Protein 1XZO (pdb70)

B-factor: mean 32.76, std 14.21, range [3.89, 101.22]

Radius of gyration: 22.46 Å; Cα contacts (8 Å, |Δi|>4): 645; chains: 2; bounding box: 65×45×33 Å

Solvent-accessible surface area: 17451 Å² total; per-residue (Å²): 176,211,42,107,126,49,56,62,57,102,14,34,36,3,16,2,29,9,4,87,41,140,72,8,17,33,105,63,2,152,38,20,1,2,0,1,1,14,6,23,22,64,30,175,72,100,69,17,44,12,2,44,39,1,8,71,0,7,137,88,0,93,92,87,139,24,108,6,66,0,0,0,1,0,10,12,2,133,64,0,104,41,125,54,0,98,131,22,4,83,117,36,129,27,37,82,128,20,0,16,0,0,1,16,15,18,34,69,20,0,48,65,11,0,107,77,0,5,118,14,139,21,127,84,17,150,49,83,23,87,47,123,159,100,22,10,1,20,0,0,2,25,126,9,79,0,20,32,72,14,44,0,18,114,138,10,50,48,126,57,0,16,35,2,0,91,11,10,28,91,181,129,149,153,146,75,130,52,63,66,45,79,1,22,32,3,16,5,29,8,3,99,41,140,57,5,17,30,97,66,2,132,23,58,7,1,0,0,0,22,8,27,7,95,43,141,144,116,70,49,43,10,2,42,38,0,10,64,0,14,156,86,1,162,92,96,135,26,98,4,57,0,0,0,0,0,8,5,0,149,48,0,99,33,127,61,0,82,120,20,4,83,106,41,127,30,38,78,133,40,0,17,0,0,0,12,12,17,34,70,21,0,36,81,12,0,99,108,0,2,138,14,134,16,112,72,15,145,102,138,76,104,113,141,134,32,23,0,18,2,0,0,15,88,4,100,0,32,49,71,14,60,0,45,109,139,10,52,51,122,67,0,14,61,19,0,106,26,12,64,86,158,178

Organism: Bacillus subtilis (strain 168) (NCBI:txid224308)

Foldseek 3Di:
DAFDQFPFAFQDWDWWAFLVRHTDIPVNLALAKEKEWEAAQQAPDAGFCLVVLVQVLQVVCVVVVAGYAYEYEYLAQVPDDSPSNVVSCVVDPHDCPRYTYTHHDDNVVVQVSCCRRPVDGGHDDPSHPRDDDFIWMWIAANHRTTTDIFTSRPDTPSVVVSVVSVNSSPPD/DVDADFPFFFQDWDWWAFLVGDTDIPVNLQLAKEKEWEAAQDDDDDGFCLVVLVQVLQVVCVVVPFGYAYEYEYLAQVPCHSPSVVVSPVPGPHDCPRYTYTHHDDNVVVQVSCCRRVVDHGHDCVCCDDDPWIWMWMAASNNTTTDIATSRPPTVSVVVSVVSVVSSVPD

Sequence (343 aa):
QQIKDPLNYEVEPFTFQNQDGKNVSLESLKGEVWLADFIFTNCETICPPMTAHMTDLQKKLKAENIDVRIISFSVDPENDKPKQLKKFAANYPLSFDNWDFLTGYSQSEIEEFALKSFKAIVKKPEGEDQVIHQSSFYLVGPDGKVLKDYNGVENTPYDDIISDVKSASTLKQQIKDPLNYEVEPFTFQNQDGKNVSLESLKGEVWLADFIFTNCETICPPMTAHMTDLQKKLKAENIDVRIISFSVDPENDKPKQLKKFAANYPLSFDNWDFLTGYSQSEIEEFALKSFKAIVKKPEGDQVIHQSSFYLVGPDGKVLKDYNGVENTPYDDIISDVKSASTLK

Nearest PDB structures (foldseek):
  1xzo-assembly1_A  TM=1.006E+00  e=6.087E-38  Bacillus subtilis
  1xzo-assembly2_B  TM=9.749E-01  e=8.922E-35  Bacillus subtilis
  4hde-assembly1_A  TM=9.359E-01  e=1.428E-22  Bacillus anthracis
  1on4-assembly1_A  TM=7.465E-01  e=8.080E-26  Bacillus subtilis
  4txo-assembly1_D  TM=8.106E-01  e=3.102E-12  Bradyrhizobium diazoefficiens USDA 110

Secondary structure (DSSP, 8-state):
----S---EEPPP-EEE-TTS-EEETGGGTT--EEEEEE-S--SS---SHHHHHHHHHHHHHHTT---EEEEEES-TTT--HHHHHHHHTTS---GGGEEEEB-S-HHHHHHHHHHHH-------SS--S--S--EEEEE-TTSEEEEEEESSSS--HHHHHHHHHHHT---/--S-----EEPPP-EEE-TTS-EEETGGGTTS-EEEEEE-S---SS---THHHHHHHHHHHHHTT---EEEEEES-TTT--HHHHHHHHTTS---GGGEEEEB-S-HHHHHHHHHHHH------TT---SS---EEEEE-TTSEEEEEEESSSS--HHHHHHHHHHHTT--

Structure (m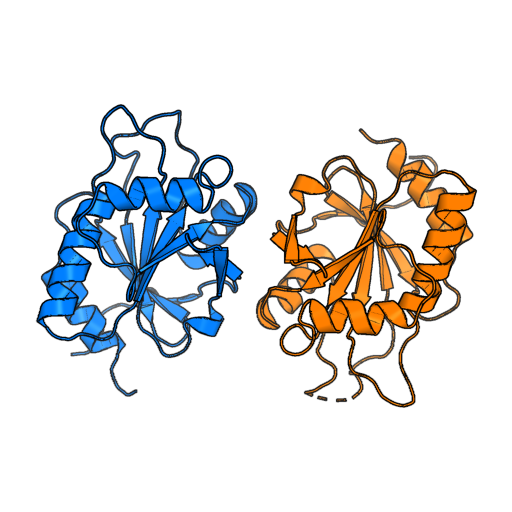mCIF, N/CA/C/O backbone):
data_1XZO
#
_entry.id   1XZO
#
_cell.length_a   68.033
_cell.length_b   68.033
_cell.length_c   191.733
_cell.angle_alpha   90.00
_cell.angle_beta   90.00
_cell.angle_gamma   120.00
#
_symmetry.space_group_name_H-M   'P 32 2 1'
#
loop_
_entity.id
_entity.type
_entity.pdbx_description
1 polymer 'Hypothetical protein ypmQ'
2 non-polymer 'CADMIUM ION'
3 non-polymer 'CALCIUM ION'
4 water water
#
loop_
_atom_site.group_PDB
_atom_site.id
_atom_site.type_symbol
_atom_site.label_atom_id
_atom_site.label_alt_id
_atom_site.label_comp_id
_atom_site.label_asym_id
_atom_site.label_entity_id
_atom_site.label_seq_id
_atom_site.pdbx_PDB_ins_code
_atom_site.Cartn_x
_atom_site.Cartn_y
_atom_site.Cartn_z
_atom_site.occupancy
_atom_site.B_iso_or_equiv
_atom_site.auth_seq_id
_atom_site.auth_comp_id
_atom_site.auth_asym_id
_atom_site.auth_atom_id
_atom_site.pdbx_PDB_model_num
ATOM 1 N N . GLN A 1 3 ? -11.095 8.053 6.046 1.00 57.42 3 GLN A N 1
ATOM 2 C CA . GLN A 1 3 ? -11.006 9.428 5.470 1.00 57.29 3 GLN A CA 1
ATOM 3 C C . GLN A 1 3 ? -9.569 9.776 5.114 1.00 56.94 3 GLN A C 1
ATOM 4 O O . GLN A 1 3 ? -8.697 9.862 6.003 1.00 56.47 3 GLN A O 1
ATOM 10 N N . GLN A 1 4 ? -9.331 9.974 3.813 1.00 56.05 4 GLN A N 1
ATOM 11 C CA . GLN A 1 4 ? -7.999 10.308 3.301 1.00 55.42 4 GLN A CA 1
ATOM 12 C C . GLN A 1 4 ? -7.892 11.818 3.085 1.00 54.52 4 GLN A C 1
ATOM 13 O O . GLN A 1 4 ? -8.818 12.473 2.586 1.00 54.31 4 GLN A O 1
ATOM 18 N N . ILE A 1 5 ? -6.758 12.390 3.473 1.00 53.47 5 ILE A N 1
ATOM 19 C CA . ILE A 1 5 ? -6.623 13.826 3.354 1.00 51.64 5 ILE A CA 1
ATOM 20 C C . ILE A 1 5 ? -6.432 14.245 1.858 1.00 51.38 5 ILE A C 1
ATOM 21 O O . ILE A 1 5 ? -5.597 13.689 1.156 1.00 50.62 5 ILE A O 1
ATOM 26 N N . LYS A 1 6 ? -7.235 15.241 1.437 1.00 50.65 6 LYS A N 1
ATOM 27 C CA . LYS A 1 6 ? -7.442 15.709 0.048 1.00 50.00 6 LYS A CA 1
ATOM 28 C C . LYS A 1 6 ? -6.216 15.944 -0.844 1.00 49.19 6 LYS A C 1
ATOM 29 O O . LYS A 1 6 ? -5.466 15.015 -1.114 1.00 50.91 6 LYS A O 1
ATOM 35 N N . ASP A 1 7 ? -6.029 17.171 -1.348 1.00 46.84 7 ASP A N 1
ATOM 36 C CA . ASP A 1 7 ? -4.905 17.455 -2.229 1.00 44.41 7 ASP A CA 1
ATOM 37 C C . ASP A 1 7 ? -3.851 18.113 -1.314 1.00 40.32 7 ASP A C 1
ATOM 38 O O . ASP A 1 7 ? -3.820 19.342 -1.238 1.00 38.45 7 ASP A O 1
ATOM 43 N N . PRO A 1 8 ? -3.066 17.303 -0.596 1.00 38.53 8 PRO A N 1
ATOM 44 C CA . PRO A 1 8 ? -2.136 17.844 0.406 1.00 35.95 8 PRO A CA 1
ATOM 45 C C . PRO A 1 8 ? -1.038 18.681 -0.210 1.00 35.46 8 PRO A C 1
ATOM 46 O O . PRO A 1 8 ? -0.551 18.401 -1.321 1.00 35.19 8 PRO A O 1
ATOM 50 N N . LEU A 1 9 ? -0.707 19.764 0.488 1.00 31.99 9 LEU A N 1
ATOM 51 C CA . LEU A 1 9 ? 0.160 20.811 0.004 1.00 31.48 9 LEU A CA 1
ATOM 52 C C . LEU A 1 9 ? 1.565 20.271 -0.128 1.00 30.81 9 LEU A C 1
ATOM 53 O O . LEU A 1 9 ? 2.261 20.617 -1.046 1.00 30.66 9 LEU A O 1
ATOM 58 N N . ASN A 1 10 ? 1.874 19.395 0.799 1.00 31.96 10 ASN A N 1
ATOM 59 C CA . ASN A 1 10 ? 3.139 18.697 0.898 1.00 32.19 10 ASN A CA 1
ATOM 60 C C . ASN A 1 10 ? 4.344 19.625 0.996 1.00 30.91 10 ASN A C 1
ATOM 61 O O . ASN A 1 10 ? 5.424 19.216 0.565 1.00 29.82 10 ASN A O 1
ATOM 66 N N . TYR A 1 11 ? 4.242 20.789 1.640 1.00 28.42 11 TYR A N 1
ATOM 67 C CA . TYR A 1 11 ? 5.451 21.608 1.816 1.00 27.55 11 TYR A CA 1
ATOM 68 C C . TYR A 1 11 ? 6.297 21.082 2.929 1.00 27.34 11 TYR A C 1
ATOM 69 O O . TYR A 1 11 ? 5.843 20.409 3.840 1.00 26.95 11 TYR A O 1
ATOM 78 N N . GLU A 1 12 ? 7.593 21.255 2.800 1.00 26.45 12 GLU A N 1
ATOM 79 C CA . GLU A 1 12 ? 8.528 20.682 3.791 1.00 28.00 12 GLU A CA 1
ATOM 80 C C . GLU A 1 12 ? 8.893 21.747 4.794 1.00 23.50 12 GLU A C 1
ATOM 81 O O . GLU A 1 12 ? 9.426 22.771 4.457 1.00 23.12 12 GLU A O 1
ATOM 87 N N . VAL A 1 13 ? 8.552 21.520 6.050 1.00 24.01 13 VAL A N 1
ATOM 88 C CA . VAL A 1 13 ? 8.904 22.486 7.092 1.00 21.42 13 VAL A CA 1
ATOM 89 C C . VAL A 1 13 ? 10.431 22.432 7.315 1.00 20.30 13 VAL A C 1
ATOM 90 O O . VAL A 1 13 ? 10.946 21.367 7.349 1.00 22.61 13 VAL A O 1
ATOM 94 N N . GLU A 1 14 ? 11.031 23.570 7.315 1.00 18.76 14 GLU A N 1
ATOM 95 C CA . GLU A 1 14 ? 12.506 23.610 7.543 1.00 21.08 14 GLU A CA 1
ATOM 96 C C . GLU A 1 14 ? 12.810 23.237 8.986 1.00 20.93 14 GLU A C 1
ATOM 97 O O . GLU A 1 14 ? 12.010 23.480 9.903 1.00 21.09 14 GLU A O 1
ATOM 103 N N . PRO A 1 15 ? 13.995 22.644 9.224 1.00 20.68 15 PRO A N 1
ATOM 104 C CA . PRO A 1 15 ? 14.499 22.457 10.601 1.00 20.43 15 PRO A CA 1
ATOM 105 C C . PRO A 1 15 ? 14.548 23.767 11.339 1.00 18.13 15 PRO A C 1
ATOM 106 O O . PRO A 1 15 ? 14.823 24.876 10.805 1.00 23.00 15 PRO A O 1
ATOM 110 N N . PHE A 1 16 ? 14.148 23.726 12.617 1.00 17.41 16 PHE A N 1
ATOM 111 C CA . PHE A 1 16 ? 14.183 24.862 13.479 1.00 17.36 16 PHE A CA 1
ATOM 112 C C . PHE A 1 16 ? 14.227 24.420 14.926 1.00 15.89 16 PHE A C 1
ATOM 113 O O . PHE A 1 16 ? 13.781 23.293 15.269 1.00 19.52 16 PHE A O 1
ATOM 121 N N . THR A 1 17 ? 14.813 25.306 15.679 1.00 17.77 17 THR A N 1
ATOM 122 C CA . THR A 1 17 ? 14.789 25.310 17.181 1.00 17.71 17 THR A CA 1
ATOM 123 C C . THR A 1 17 ? 14.622 26.683 17.672 1.00 16.92 17 THR A C 1
ATOM 124 O O . THR A 1 17 ? 15.432 27.590 17.475 1.00 18.36 17 THR A O 1
ATOM 128 N N . PHE A 1 18 ? 13.425 26.967 18.256 1.00 16.07 18 PHE A N 1
ATOM 129 C CA . PHE A 1 18 ? 13.049 28.227 18.734 1.00 16.38 18 PHE A CA 1
ATOM 130 C C . PHE A 1 18 ? 12.817 28.026 20.266 1.00 17.12 18 PHE A C 1
ATOM 131 O O . PHE A 1 18 ? 12.861 26.880 20.718 1.00 19.43 18 PHE A O 1
ATOM 139 N N . GLN A 1 19 ? 12.488 29.078 20.966 1.00 18.34 19 GLN A N 1
ATOM 140 C CA . GLN A 1 19 ? 12.180 29.001 22.416 1.00 19.58 19 GLN A CA 1
ATOM 141 C C . GLN A 1 19 ? 10.723 29.331 22.666 1.00 19.71 19 GLN A C 1
ATOM 142 O O . GLN A 1 19 ? 10.204 30.302 22.082 1.00 19.34 19 GLN A O 1
ATOM 148 N N . ASN A 1 20 ? 10.131 28.597 23.603 1.00 19.20 20 ASN A N 1
ATOM 149 C CA . ASN A 1 20 ? 8.697 28.882 23.982 1.00 20.00 20 ASN A CA 1
ATOM 150 C C . ASN A 1 20 ? 8.576 29.937 25.074 1.00 20.70 20 ASN A C 1
ATOM 151 O O . ASN A 1 20 ? 9.515 30.685 25.435 1.00 20.53 20 ASN A O 1
ATOM 156 N N . GLN A 1 21 ? 7.311 30.202 25.502 1.00 20.29 21 GLN A N 1
ATOM 157 C CA . GLN A 1 21 ? 7.061 31.258 26.440 1.00 21.72 21 GLN A CA 1
ATOM 158 C C . GLN A 1 21 ? 7.728 30.981 27.816 1.00 22.33 21 GLN A C 1
ATOM 159 O O . GLN A 1 21 ? 7.792 31.864 28.594 1.00 22.67 21 GLN A O 1
ATOM 165 N N . ASP A 1 22 ? 8.064 29.741 28.084 1.00 23.01 22 ASP A N 1
ATOM 166 C CA . ASP A 1 22 ? 8.808 29.373 29.308 1.00 25.79 22 ASP A CA 1
ATOM 167 C C . ASP A 1 22 ? 10.329 29.298 29.089 1.00 27.53 22 ASP A C 1
ATOM 168 O O . ASP A 1 22 ? 11.057 28.934 30.000 1.00 29.63 22 ASP A O 1
ATOM 173 N N . GLY A 1 23 ? 10.777 29.674 27.912 1.00 27.73 23 GLY A N 1
ATOM 174 C CA . GLY A 1 23 ? 12.198 29.696 27.575 1.00 27.74 23 GLY A CA 1
ATOM 175 C C . GLY A 1 23 ? 12.738 28.348 27.175 1.00 27.71 23 GLY A C 1
ATOM 176 O O . GLY A 1 23 ? 13.970 28.193 27.123 1.00 30.87 23 GLY A O 1
ATOM 177 N N . LYS A 1 24 ? 11.894 27.363 26.999 1.00 26.24 24 LYS A N 1
ATOM 178 C CA . LYS A 1 24 ? 12.250 26.002 26.673 1.00 24.49 24 LYS A CA 1
ATOM 179 C C . LYS A 1 24 ? 12.435 25.828 25.126 1.00 24.95 24 LYS A C 1
ATOM 180 O O . LYS A 1 24 ? 11.667 26.449 24.336 1.00 25.03 24 LYS A O 1
ATOM 185 N N . ASN A 1 25 ? 13.435 25.040 24.715 1.00 23.68 25 ASN A N 1
ATOM 186 C CA . ASN A 1 25 ? 13.576 24.722 23.302 1.00 23.33 25 ASN A CA 1
ATOM 187 C C . ASN A 1 25 ? 12.412 23.862 22.741 1.00 21.28 25 ASN A C 1
ATOM 188 O O . ASN A 1 25 ? 12.056 22.788 23.255 1.00 21.77 25 ASN A O 1
ATOM 193 N N . VAL A 1 26 ? 11.964 24.285 21.546 1.00 22.43 26 VAL A N 1
ATOM 194 C CA . VAL A 1 26 ? 11.022 23.564 20.709 1.00 21.33 26 VAL A CA 1
ATOM 195 C C . VAL A 1 26 ? 11.542 23.490 19.271 1.00 19.73 26 VAL A C 1
ATOM 196 O O . VAL A 1 26 ? 11.894 24.479 18.721 1.00 21.09 26 VAL A O 1
ATOM 200 N N . SER A 1 27 ? 11.632 22.295 18.777 1.00 21.55 27 SER A N 1
ATOM 201 C CA . SER A 1 27 ? 12.224 22.017 17.467 1.00 20.66 27 SER A CA 1
ATOM 202 C C . SER A 1 27 ? 11.244 21.258 16.537 1.00 20.20 27 SER A C 1
ATOM 203 O O . SER A 1 27 ? 10.458 20.407 16.981 1.00 20.82 27 SER A O 1
ATOM 206 N N . LEU A 1 28 ? 11.482 21.355 15.224 1.00 18.52 28 LEU A N 1
ATOM 207 C CA . LEU A 1 28 ? 10.832 20.444 14.310 1.00 19.67 28 LEU A CA 1
ATOM 208 C C . LEU A 1 28 ? 11.014 18.998 14.680 1.00 20.17 28 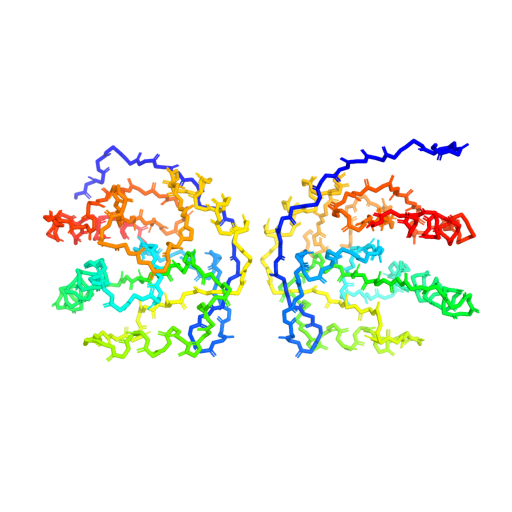LEU A C 1
ATOM 209 O O . LEU A 1 28 ? 10.099 18.205 14.641 1.00 21.24 28 LEU A O 1
ATOM 214 N N . GLU A 1 29 ? 12.235 18.604 15.094 1.00 20.32 29 GLU A N 1
ATOM 215 C CA . GLU A 1 29 ? 12.498 17.264 15.429 1.00 23.48 29 GLU A CA 1
ATOM 216 C C . GLU A 1 29 ? 11.642 16.810 16.613 1.00 23.55 29 GLU A C 1
ATOM 217 O O . GLU A 1 29 ? 11.216 15.688 16.677 1.00 24.43 29 GLU A O 1
ATOM 223 N N . SER A 1 30 ? 11.520 17.672 17.593 1.00 24.30 30 SER A N 1
ATOM 224 C CA . SER A 1 30 ? 10.733 17.391 18.781 1.00 26.16 30 SER A CA 1
ATOM 225 C C . SER A 1 30 ? 9.273 17.124 18.382 1.00 25.04 30 SER A C 1
ATOM 226 O O . SER A 1 30 ? 8.579 16.559 19.161 1.00 26.70 30 SER A O 1
ATOM 229 N N . LEU A 1 31 ? 8.841 17.630 17.243 1.00 25.20 31 LEU A N 1
ATOM 230 C CA . LEU A 1 31 ? 7.425 17.502 16.792 1.00 26.18 31 LEU A CA 1
ATOM 231 C C . LEU A 1 31 ? 7.224 16.277 15.914 1.00 27.81 31 LEU A C 1
ATOM 232 O O . LEU A 1 31 ? 6.128 16.035 15.448 1.00 27.98 31 LEU A O 1
ATOM 237 N N . LYS A 1 32 ? 8.291 15.549 15.606 1.00 29.29 32 LYS A N 1
ATOM 238 C CA . LYS A 1 32 ? 8.231 14.313 14.785 1.00 29.75 32 LYS A CA 1
ATOM 239 C C . LYS A 1 32 ? 7.281 13.282 15.411 1.00 30.60 32 LYS A C 1
ATOM 240 O O . LYS A 1 32 ? 7.304 13.069 16.617 1.00 32.96 32 LYS A O 1
ATOM 246 N N . GLY A 1 33 ? 6.378 12.755 14.601 1.00 30.77 33 GLY A N 1
ATOM 247 C CA . GLY A 1 33 ? 5.366 11.830 15.073 1.00 31.21 33 GLY A CA 1
ATOM 248 C C . GLY A 1 33 ? 4.090 12.498 15.651 1.00 32.11 33 GLY A C 1
ATOM 249 O O . GLY A 1 33 ? 3.142 11.794 16.026 1.00 34.85 33 GLY A O 1
ATOM 250 N N . GLU A 1 34 ? 4.043 13.814 15.678 1.00 31.11 34 GLU A N 1
ATOM 251 C CA . GLU A 1 34 ? 2.884 14.516 16.143 1.00 31.39 34 GLU A CA 1
ATOM 252 C C . GLU A 1 34 ? 2.244 15.311 15.009 1.00 30.16 34 GLU A C 1
ATOM 253 O O . GLU A 1 34 ? 2.940 15.860 14.168 1.00 30.76 34 GLU A O 1
ATOM 257 N N . VAL A 1 35 ? 0.901 15.309 14.960 1.00 28.63 35 VAL A N 1
ATOM 258 C CA . VAL A 1 35 ? 0.212 16.269 14.129 1.00 27.34 35 VAL A CA 1
ATOM 259 C C . VAL A 1 35 ? 0.168 17.612 14.805 1.00 25.55 35 VAL A C 1
ATOM 260 O O . VAL A 1 35 ? -0.118 17.743 15.990 1.00 27.50 35 VAL A O 1
ATOM 264 N N . TRP A 1 36 ? 0.411 18.663 14.083 1.00 24.04 36 TRP A N 1
ATOM 265 C CA . TRP A 1 36 ? 0.173 19.964 14.676 1.00 23.55 36 TRP A CA 1
ATOM 266 C C . TRP A 1 36 ? -0.317 21.040 13.766 1.00 23.10 36 TRP A C 1
ATOM 267 O O . TRP A 1 36 ? -0.284 20.896 12.537 1.00 22.02 36 TRP A O 1
ATOM 278 N N . LEU A 1 37 ? -0.782 22.106 14.423 1.00 22.46 37 LEU A N 1
ATOM 279 C CA . LEU A 1 37 ? -1.380 23.272 13.808 1.00 23.80 37 LEU A CA 1
ATOM 280 C C . LEU A 1 37 ? -0.469 24.452 14.080 1.00 23.08 37 LEU A C 1
ATOM 281 O O . LEU A 1 37 ? 0.080 24.614 15.225 1.00 23.86 37 LEU A O 1
ATOM 286 N N . ALA A 1 38 ? -0.343 25.330 13.087 1.00 20.91 38 ALA A N 1
ATOM 287 C CA . ALA A 1 38 ? 0.563 26.457 13.205 1.00 19.87 38 ALA A CA 1
ATOM 288 C C . ALA A 1 38 ? -0.071 27.729 12.800 1.00 19.21 38 ALA A C 1
ATOM 289 O O . ALA A 1 38 ? -0.804 27.724 11.815 1.00 20.38 38 ALA A O 1
ATOM 291 N N . ASP A 1 39 ? 0.250 28.839 13.451 1.00 17.66 39 ASP A N 1
ATOM 292 C CA . ASP A 1 39 ? -0.074 30.144 13.004 1.00 18.96 39 ASP A CA 1
ATOM 293 C C . ASP A 1 39 ? 1.007 31.135 13.341 1.00 22.07 39 ASP A C 1
ATOM 294 O O . ASP A 1 39 ? 2.022 30.716 13.972 1.00 19.48 39 ASP A O 1
ATOM 299 N N . PHE A 1 40 ? 0.812 32.362 12.903 1.00 23.43 40 PHE A N 1
ATOM 300 C CA . PHE A 1 40 ? 1.737 33.468 12.958 1.00 25.01 40 PHE A CA 1
ATOM 301 C C . PHE A 1 40 ? 1.098 34.678 13.663 1.00 27.64 40 PHE A C 1
ATOM 302 O O . PHE A 1 40 ? 0.086 35.259 13.213 1.00 30.79 40 PHE A O 1
ATOM 310 N N . ILE A 1 41 ? 1.660 35.111 14.769 1.00 25.63 41 ILE A N 1
ATOM 311 C CA . ILE A 1 41 ? 1.055 36.208 15.561 1.00 26.23 41 ILE A CA 1
ATOM 312 C C . ILE A 1 41 ? 2.035 37.256 16.033 1.00 26.49 41 ILE A C 1
ATOM 313 O O . ILE A 1 41 ? 3.255 37.086 15.931 1.00 21.32 41 ILE A O 1
ATOM 317 N N . PHE A 1 42 ? 1.539 38.409 16.511 1.00 25.80 42 PHE A N 1
ATOM 318 C CA . PHE A 1 42 ? 2.441 39.319 17.244 1.00 26.89 42 PHE A CA 1
ATOM 319 C C . PHE A 1 42 ? 1.682 39.758 18.479 1.00 29.50 42 PHE A C 1
ATOM 320 O O . PHE A 1 42 ? 0.436 39.760 18.440 1.00 28.86 42 PHE A O 1
ATOM 328 N N . THR A 1 43 ? 2.394 40.216 19.498 1.00 29.60 43 THR A N 1
ATOM 329 C CA . THR A 1 43 ? 1.759 40.545 20.777 1.00 31.34 43 THR A CA 1
ATOM 330 C C . THR A 1 43 ? 1.373 41.996 20.877 1.00 35.09 43 THR A C 1
ATOM 331 O O . THR A 1 43 ? 0.466 42.288 21.654 1.00 36.02 43 THR A O 1
ATOM 335 N N . ASN A 1 44 ? 2.040 42.920 20.175 1.00 37.78 44 ASN A N 1
ATOM 336 C CA . ASN A 1 44 ? 1.851 44.333 20.446 1.00 42.10 44 ASN A CA 1
ATOM 337 C C . ASN A 1 44 ? 0.791 44.890 19.546 1.00 45.88 44 ASN A C 1
ATOM 338 O O . ASN A 1 44 ? 1.059 45.240 18.407 1.00 47.72 44 ASN A O 1
ATOM 342 N N . CYS A 1 45 ? -0.412 44.963 20.082 1.00 49.99 45 CYS A N 1
ATOM 343 C CA . CYS A 1 45 ? -1.542 45.644 19.453 1.00 53.79 45 CYS A CA 1
ATOM 344 C C . CYS A 1 45 ? -2.416 46.248 20.573 1.00 55.61 45 CYS A C 1
ATOM 345 O O . CYS A 1 45 ? -2.880 45.516 21.448 1.00 56.38 45 CYS A O 1
ATOM 348 N N . GLU A 1 46 ? -2.514 47.586 20.600 1.00 58.20 46 GLU A N 1
ATOM 349 C CA . GLU A 1 46 ? -3.546 48.331 21.356 1.00 59.51 46 GLU A CA 1
ATOM 350 C C . GLU A 1 46 ? -4.776 48.316 20.459 1.00 60.28 46 GLU A C 1
ATOM 351 O O . GLU A 1 46 ? -5.796 47.689 20.783 1.00 60.89 46 GLU A O 1
ATOM 357 N N . THR A 1 47 ? -4.663 48.998 19.318 1.00 60.75 47 THR A N 1
ATOM 358 C CA . THR A 1 47 ? -5.782 49.103 18.384 1.00 61.36 47 THR A CA 1
ATOM 359 C C . THR A 1 47 ? -6.029 47.709 17.797 1.00 60.90 47 THR A C 1
ATOM 360 O O . THR A 1 47 ? -5.079 46.927 17.597 1.00 61.38 47 THR A O 1
ATOM 364 N N . ILE A 1 48 ? -7.313 47.411 17.580 1.00 59.87 48 ILE A N 1
ATOM 365 C CA . ILE A 1 48 ? -7.799 46.091 17.136 1.00 58.31 48 ILE A CA 1
ATOM 366 C C . ILE A 1 48 ? -6.724 45.020 16.910 1.00 56.75 48 ILE A C 1
ATOM 367 O O . ILE A 1 48 ? -5.897 45.093 15.968 1.00 56.29 48 ILE A O 1
ATOM 371 N N . CYS A 1 49 ? -6.777 44.025 17.783 1.00 54.22 49 CYS A N 1
ATOM 372 C CA . CYS A 1 49 ? -5.941 42.859 17.673 1.00 53.01 49 CYS A CA 1
ATOM 373 C C . CYS A 1 49 ? -6.558 41.810 16.709 1.00 49.37 49 CYS A C 1
ATOM 374 O O . CYS A 1 49 ? -7.773 41.582 16.693 1.00 48.87 49 CYS A O 1
ATOM 377 N N . PRO A 1 50 ? -5.749 41.211 15.851 1.00 44.48 50 PRO A N 1
ATOM 378 C CA . PRO A 1 50 ? -6.290 40.162 14.981 1.00 41.60 50 PRO A CA 1
ATOM 379 C C . PRO A 1 50 ? -6.956 39.059 15.760 1.00 38.19 50 PRO A C 1
ATOM 380 O O . PRO A 1 50 ? -6.586 38.772 16.900 1.00 39.00 50 PRO A O 1
ATOM 384 N N . PRO A 1 51 ? -7.948 38.443 15.133 1.00 33.94 51 PRO A N 1
ATOM 385 C CA . PRO A 1 51 ? -8.675 37.305 15.686 1.00 31.11 51 PRO A CA 1
ATOM 386 C C . PRO A 1 51 ? -7.973 35.960 15.719 1.00 27.65 51 PRO A C 1
ATOM 387 O O . PRO A 1 51 ? -8.619 35.002 16.184 1.00 23.20 51 PRO A O 1
ATOM 391 N N . MET A 1 52 ? -6.761 35.778 15.169 1.00 22.94 52 MET A N 1
ATOM 392 C CA . MET A 1 52 ? -6.276 34.412 15.032 1.00 22.85 52 MET A CA 1
ATOM 393 C C . MET A 1 52 ? -6.178 33.617 16.345 1.00 17.89 52 MET A C 1
ATOM 394 O O . MET A 1 52 ? -6.507 32.426 16.356 1.00 20.14 52 MET A O 1
ATOM 399 N N . THR A 1 53 ? -5.739 34.244 17.396 1.00 19.98 53 THR A N 1
ATOM 400 C CA . THR A 1 53 ? -5.491 33.528 18.632 1.00 20.80 53 THR A CA 1
ATOM 401 C C . THR A 1 53 ? -6.802 33.144 19.309 1.00 20.65 53 THR A C 1
ATOM 402 O O . THR A 1 53 ? -6.922 32.063 19.818 1.00 20.84 53 THR A O 1
ATOM 406 N N . ALA A 1 54 ? -7.766 34.031 19.170 1.00 22.73 54 ALA A N 1
ATOM 407 C CA . ALA A 1 54 ? -9.163 33.695 19.577 1.00 22.43 54 ALA A CA 1
ATOM 408 C C . ALA A 1 54 ? -9.751 32.478 18.893 1.00 21.58 54 ALA A C 1
ATOM 409 O O . ALA A 1 54 ? -10.260 31.576 19.558 1.00 19.46 54 ALA A O 1
ATOM 411 N N . HIS A 1 55 ? -9.653 32.395 17.550 1.00 20.51 55 HIS A N 1
ATOM 412 C CA . HIS A 1 55 ? -10.048 31.222 16.798 1.00 18.86 55 HIS A CA 1
ATOM 413 C C . HIS A 1 55 ? -9.347 29.890 17.167 1.00 21.28 55 HIS A C 1
ATOM 414 O O . HIS A 1 55 ? -9.765 28.785 17.171 1.00 21.21 55 HIS A O 1
ATOM 421 N N . MET A 1 56 ? -7.960 30.158 17.410 1.00 19.13 56 MET A N 1
ATOM 422 C CA . MET A 1 56 ? -7.153 29.014 17.735 1.00 18.05 56 MET A CA 1
ATOM 423 C C . MET A 1 56 ? -7.522 28.542 19.104 1.00 17.66 56 MET A C 1
ATOM 424 O O . MET A 1 56 ? -7.461 27.380 19.340 1.00 19.94 56 MET A O 1
ATOM 429 N N . THR A 1 57 ? -7.934 29.457 19.954 1.00 20.54 57 THR A N 1
ATOM 430 C CA . THR A 1 57 ? -8.347 29.113 21.332 1.00 23.85 57 THR A CA 1
ATOM 431 C C . THR A 1 57 ? -9.630 28.214 21.281 1.00 23.46 57 THR A C 1
ATOM 432 O O . THR A 1 57 ? -9.717 27.165 21.925 1.00 22.26 57 THR A O 1
ATOM 436 N N . ASP A 1 58 ? -10.542 28.597 20.378 1.00 24.47 58 ASP A N 1
ATOM 437 C CA . ASP A 1 58 ? -11.810 27.884 20.295 1.00 25.85 58 ASP A CA 1
ATOM 438 C C . ASP A 1 58 ? -11.439 26.546 19.585 1.00 24.16 58 ASP A C 1
ATOM 439 O O . ASP A 1 58 ? -11.827 25.483 19.992 1.00 24.59 58 ASP A O 1
ATOM 444 N N . LEU A 1 59 ? -10.488 26.507 18.643 1.00 25.08 59 LEU A N 1
ATOM 445 C CA . LEU A 1 59 ? -10.048 25.233 18.079 1.00 23.57 59 LEU A CA 1
ATOM 446 C C . LEU A 1 59 ? -9.443 24.236 19.084 1.00 24.70 59 LEU A C 1
ATOM 447 O O . LEU A 1 59 ? -9.725 23.023 19.048 1.00 23.70 59 LEU A O 1
ATOM 452 N N . GLN A 1 60 ? -8.597 24.774 19.929 1.00 25.56 60 GLN A N 1
ATOM 453 C CA . GLN A 1 60 ? -7.938 24.055 20.995 1.00 24.10 60 GLN A CA 1
ATOM 454 C C . GLN A 1 60 ? -9.040 23.353 21.864 1.00 25.50 60 GLN A C 1
ATOM 455 O O . GLN A 1 60 ? -8.947 22.214 22.136 1.00 25.08 60 GLN A O 1
ATOM 461 N N . LYS A 1 61 ? -10.054 24.105 22.218 1.00 26.62 61 LYS A N 1
ATOM 462 C CA . LYS A 1 61 ? -11.185 23.624 23.024 1.00 27.83 61 LYS A CA 1
ATOM 463 C C . LYS A 1 61 ? -11.965 22.505 22.363 1.00 26.58 61 LYS A C 1
ATOM 464 O O . LYS A 1 61 ? -12.286 21.451 22.998 1.00 29.69 61 LYS A O 1
ATOM 470 N N . LYS A 1 62 ? -12.221 22.659 21.069 1.00 26.79 62 LYS A N 1
ATOM 471 C CA . LYS A 1 62 ? -12.962 21.676 20.308 1.00 26.50 62 LYS A CA 1
ATOM 472 C C . LYS A 1 62 ? -12.138 20.393 20.207 1.00 27.16 62 LYS A C 1
ATOM 473 O O . LYS A 1 62 ? -12.642 19.278 20.284 1.00 27.43 62 LYS A O 1
ATOM 479 N N . LEU A 1 63 ? -10.833 20.508 19.947 1.00 27.42 63 LEU A N 1
ATOM 480 C CA . LEU A 1 63 ? -9.964 19.316 19.876 1.00 28.41 63 LEU A CA 1
ATOM 481 C C . LEU A 1 63 ? -9.832 18.632 21.251 1.00 28.96 63 LEU A C 1
ATOM 482 O O . LEU A 1 63 ? -9.780 17.414 21.316 1.00 29.74 63 LEU A O 1
ATOM 487 N N . LYS A 1 64 ? -9.791 19.410 22.325 1.00 30.77 64 LYS A N 1
ATOM 488 C CA . LYS A 1 64 ? -9.741 18.837 23.673 1.00 33.05 64 LYS A CA 1
ATOM 489 C C . LYS A 1 64 ? -11.040 18.019 23.944 1.00 34.58 64 LYS A C 1
ATOM 490 O O . LYS A 1 64 ? -10.976 16.902 24.505 1.00 34.53 64 LYS A O 1
ATOM 496 N N . ALA A 1 65 ? -12.172 18.527 23.441 1.00 36.73 65 ALA A N 1
ATOM 497 C CA . ALA A 1 65 ? -13.498 17.891 23.660 1.00 37.99 65 ALA A CA 1
ATOM 498 C C . ALA A 1 65 ? -13.709 16.610 22.938 1.00 39.11 65 ALA A C 1
ATOM 499 O O . ALA A 1 65 ? -14.489 15.792 23.396 1.00 39.94 65 ALA A O 1
ATOM 501 N N . GLU A 1 66 ? -13.055 16.430 21.805 1.00 39.91 66 GLU A N 1
ATOM 502 C CA . GLU A 1 66 ? -13.047 15.146 21.131 1.00 41.47 66 GLU A CA 1
ATOM 503 C C . GLU A 1 66 ? -11.837 14.285 21.511 1.00 41.48 66 GLU A C 1
ATOM 504 O O . GLU A 1 66 ? -11.631 13.228 20.946 1.00 41.64 66 GLU A O 1
ATOM 510 N N . ASN A 1 67 ? -11.061 14.735 22.484 1.00 41.82 67 ASN A N 1
ATOM 511 C CA . ASN A 1 67 ? -9.947 13.962 23.001 1.00 42.88 67 ASN A CA 1
ATOM 512 C C . ASN A 1 67 ? -8.941 13.697 21.861 1.00 41.89 67 ASN A C 1
ATOM 513 O O . ASN A 1 67 ? -8.535 12.571 21.662 1.00 42.42 67 ASN A O 1
ATOM 518 N N . ILE A 1 68 ? -8.579 14.732 21.095 1.00 40.22 68 ILE A N 1
ATOM 519 C CA . ILE A 1 68 ? -7.679 14.567 19.939 1.00 38.69 68 ILE A CA 1
ATOM 520 C C . ILE A 1 68 ? -6.287 15.057 20.318 1.00 37.52 68 ILE A C 1
ATOM 521 O O . ILE A 1 68 ? -6.138 16.163 20.875 1.00 37.31 68 ILE A O 1
ATOM 525 N N . ASP A 1 69 ? -5.329 14.150 20.081 1.00 37.02 69 ASP A N 1
ATOM 526 C CA . ASP A 1 69 ? -3.870 14.320 20.232 1.00 36.63 69 ASP A CA 1
ATOM 527 C C . ASP A 1 69 ? -3.368 15.224 19.123 1.00 33.62 69 ASP A C 1
ATOM 528 O O . ASP A 1 69 ? -3.290 14.805 17.950 1.00 33.21 69 ASP A O 1
ATOM 533 N N . VAL A 1 70 ? -3.067 16.460 19.495 1.00 31.92 70 VAL A N 1
ATOM 534 C CA . VAL A 1 70 ? -2.565 17.433 18.569 1.00 29.12 70 VAL A CA 1
ATOM 535 C C . VAL A 1 70 ? -1.706 18.448 19.331 1.00 26.81 70 VAL A C 1
ATOM 536 O O . VAL A 1 70 ? -1.897 18.661 20.513 1.00 26.86 70 VAL A O 1
ATOM 540 N N . ARG A 1 71 ? -0.747 19.092 18.662 1.00 26.48 71 ARG A N 1
ATOM 541 C CA . ARG A 1 71 ? -0.053 20.202 19.251 1.00 24.71 71 ARG A CA 1
ATOM 542 C C . ARG A 1 71 ? -0.329 21.428 18.429 1.00 23.06 71 ARG A C 1
ATOM 543 O O . ARG A 1 71 ? -0.690 21.329 17.247 1.00 23.57 71 ARG A O 1
ATOM 551 N N . ILE A 1 72 ? -0.149 22.555 19.047 1.00 20.63 72 ILE A N 1
ATOM 552 C CA . ILE A 1 72 ? -0.418 23.884 18.491 1.00 21.15 72 ILE A CA 1
ATOM 553 C C . ILE A 1 72 ? 0.821 24.724 18.671 1.00 22.00 72 ILE A C 1
ATOM 554 O O . ILE A 1 72 ? 1.443 24.769 19.774 1.00 21.55 72 ILE A O 1
ATOM 558 N N . ILE A 1 73 ? 1.207 25.369 17.590 1.00 20.93 73 ILE A N 1
ATOM 559 C CA . ILE A 1 73 ? 2.417 26.253 17.605 1.00 19.42 73 ILE A CA 1
ATOM 560 C C . ILE A 1 73 ? 2.040 27.582 17.093 1.00 18.58 73 ILE A C 1
ATOM 561 O O . ILE A 1 73 ? 1.554 27.692 15.924 1.00 20.83 73 ILE A O 1
ATOM 565 N N . SER A 1 74 ? 2.304 28.622 17.853 1.00 16.99 74 SER A N 1
ATOM 566 C CA . SER A 1 74 ? 2.192 29.973 17.409 1.00 17.42 74 SER A CA 1
ATOM 567 C C . SER A 1 74 ? 3.582 30.612 17.262 1.00 17.87 74 SER A C 1
ATOM 568 O O . SER A 1 74 ? 4.227 30.853 18.274 1.00 18.97 74 SER A O 1
ATOM 571 N N . PHE A 1 75 ? 3.925 30.929 16.043 1.00 18.12 75 PHE A N 1
ATOM 572 C CA . PHE A 1 75 ? 5.209 31.691 15.841 1.00 16.61 75 PHE A CA 1
ATOM 573 C C . PHE A 1 75 ? 5.043 33.177 15.907 1.00 17.54 75 PHE A C 1
ATOM 574 O O . PHE A 1 75 ? 4.277 33.804 15.153 1.00 18.96 75 PHE A O 1
ATOM 582 N N . SER A 1 76 ? 5.863 33.840 16.693 1.00 15.78 76 SER A N 1
ATOM 583 C CA . SER A 1 76 ? 5.911 35.291 16.740 1.00 16.43 76 SER A CA 1
ATOM 584 C C . SER A 1 76 ? 6.479 35.864 15.435 1.00 20.51 76 SER A C 1
ATOM 585 O O . SER A 1 76 ? 7.520 35.383 14.976 1.00 20.56 76 SER A O 1
ATOM 588 N N . VAL A 1 77 ? 5.873 36.916 14.907 1.00 20.5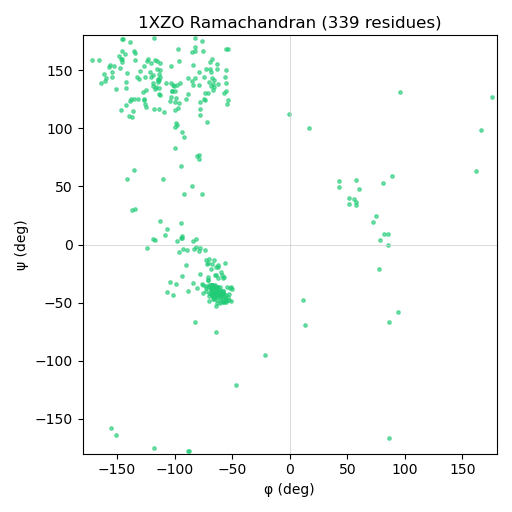4 77 VAL A N 1
ATOM 589 C CA . VAL A 1 77 ? 6.373 37.620 13.729 1.00 21.14 77 VAL A CA 1
ATOM 590 C C . VAL A 1 77 ? 6.936 38.987 14.126 1.00 20.76 77 VAL A C 1
ATOM 591 O O . VAL A 1 77 ? 7.288 39.775 13.283 1.00 23.27 77 VAL A O 1
ATOM 595 N N . ASP A 1 78 ? 7.067 39.289 15.429 1.00 20.97 78 ASP A N 1
ATOM 596 C CA . ASP A 1 78 ? 7.777 40.436 15.850 1.00 21.38 78 ASP A CA 1
ATOM 597 C C . ASP A 1 78 ? 8.691 40.071 17.020 1.00 21.26 78 ASP A C 1
ATOM 598 O O . ASP A 1 78 ? 8.468 40.443 18.151 1.00 20.14 78 ASP A O 1
ATOM 603 N N . PRO A 1 79 ? 9.669 39.184 16.739 1.00 23.61 79 PRO A N 1
ATOM 604 C CA . PRO A 1 79 ? 10.529 38.628 17.812 1.00 24.76 79 PRO A CA 1
ATOM 605 C C . PRO A 1 79 ? 11.370 39.579 18.581 1.00 27.71 79 PRO A C 1
ATOM 606 O O . PRO A 1 79 ? 11.743 39.205 19.693 1.00 30.83 79 PRO A O 1
ATOM 610 N N . GLU A 1 80 ? 11.602 40.781 18.096 1.00 28.47 80 GLU A N 1
ATOM 611 C CA . GLU A 1 80 ? 12.334 41.793 18.823 1.00 31.17 80 GLU A CA 1
ATOM 612 C C . GLU A 1 80 ? 11.550 42.302 20.047 1.00 32.34 80 GLU A C 1
ATOM 613 O O . GLU A 1 80 ? 12.135 42.544 21.109 1.00 33.03 80 GLU A O 1
ATOM 619 N N . ASN A 1 81 ? 10.225 42.447 19.885 1.00 31.15 81 ASN A N 1
ATOM 620 C CA . ASN A 1 81 ? 9.336 42.832 20.993 1.00 32.06 81 ASN A CA 1
ATOM 621 C C . ASN A 1 81 ? 8.817 41.626 21.779 1.00 29.81 81 ASN A C 1
ATOM 622 O O . ASN A 1 81 ? 8.697 41.659 23.026 1.00 29.90 81 ASN A O 1
ATOM 627 N N . ASP A 1 82 ? 8.484 40.555 21.074 1.00 27.05 82 ASP A N 1
ATOM 628 C CA . ASP A 1 82 ? 7.938 39.374 21.673 1.00 22.79 82 ASP A CA 1
ATOM 629 C C . ASP A 1 82 ? 8.904 38.379 22.335 1.00 23.16 82 ASP A C 1
ATOM 630 O O . ASP A 1 82 ? 9.019 37.256 21.887 1.00 24.83 82 ASP A O 1
ATOM 635 N N . LYS A 1 83 ? 9.394 38.711 23.511 1.00 24.41 83 LYS A N 1
ATOM 636 C CA . LYS A 1 83 ? 10.185 37.831 24.346 1.00 25.75 83 LYS A CA 1
ATOM 637 C C . LYS A 1 83 ? 9.248 36.915 25.136 1.00 25.82 83 LYS A C 1
ATOM 638 O O . LYS A 1 83 ? 7.993 37.137 25.112 1.00 25.15 83 LYS A O 1
ATOM 644 N N . PRO A 1 84 ? 9.781 35.868 25.734 1.00 24.19 84 PRO A N 1
ATOM 645 C CA . PRO A 1 84 ? 8.996 34.820 26.398 1.00 25.52 84 PRO A CA 1
ATOM 646 C C . PRO A 1 84 ? 7.973 35.410 27.421 1.00 26.44 84 PRO A C 1
ATOM 647 O O . PRO A 1 84 ? 6.775 34.994 27.431 1.00 26.56 84 PRO A O 1
ATOM 651 N N . LYS A 1 85 ? 8.371 36.454 28.107 1.00 27.74 85 LYS A N 1
ATOM 652 C CA . LYS A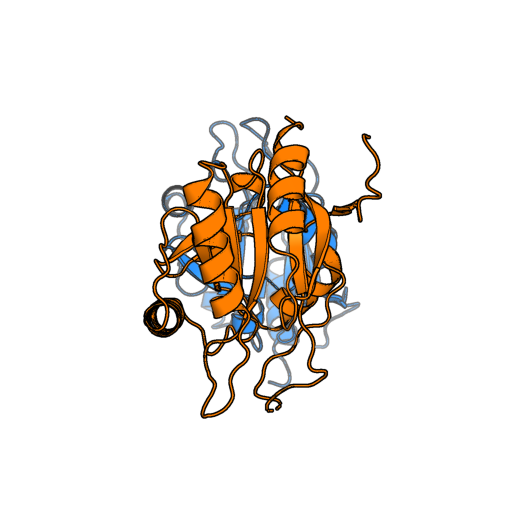 1 85 ? 7.492 37.176 29.065 1.00 28.54 85 LYS A CA 1
ATOM 653 C C . LYS A 1 85 ? 6.309 37.919 28.369 1.00 29.06 85 LYS A C 1
ATOM 654 O O . LYS A 1 85 ? 5.167 37.946 28.861 1.00 30.01 85 LYS A O 1
ATOM 660 N N . GLN A 1 86 ? 6.608 38.596 27.283 1.00 26.85 86 GLN A N 1
ATOM 661 C CA . GLN A 1 86 ? 5.552 39.179 26.467 1.00 27.98 86 GLN A CA 1
ATOM 662 C C . GLN A 1 86 ? 4.651 38.099 25.936 1.00 25.71 86 GLN A C 1
ATOM 663 O O . GLN A 1 86 ? 3.439 38.352 25.867 1.00 25.23 86 GLN A O 1
ATOM 669 N N . LEU A 1 87 ? 5.189 36.930 25.506 1.00 23.05 87 LEU A N 1
ATOM 670 C CA . LEU A 1 87 ? 4.355 35.855 25.028 1.00 21.87 87 LEU A CA 1
ATOM 671 C C . LEU A 1 87 ? 3.369 35.409 26.141 1.00 23.96 87 LEU A C 1
ATOM 672 O O . LEU A 1 87 ? 2.214 35.088 25.849 1.00 21.19 87 LEU A O 1
ATOM 677 N N . LYS A 1 88 ? 3.868 35.330 27.377 1.00 21.40 88 LYS A N 1
ATOM 678 C CA . LYS A 1 88 ? 2.974 34.948 28.480 1.00 22.07 88 LYS A CA 1
ATOM 679 C C . LYS A 1 88 ? 1.885 35.939 28.695 1.00 22.17 88 LYS A C 1
ATOM 680 O O . LYS A 1 88 ? 0.739 35.541 28.889 1.00 27.25 88 LYS A O 1
ATOM 686 N N . LYS A 1 89 ? 2.211 37.188 28.631 1.00 23.57 89 LYS A N 1
ATOM 687 C CA . LYS A 1 89 ? 1.302 38.221 28.971 1.00 23.27 89 LYS A CA 1
ATOM 688 C C . LYS A 1 89 ? 0.218 38.300 27.883 1.00 24.50 89 LYS A C 1
ATOM 689 O O . LYS A 1 89 ? -0.915 38.535 28.203 1.00 23.07 89 LYS A O 1
ATOM 695 N N . PHE A 1 90 ? 0.573 37.965 26.627 1.00 20.68 90 PHE A N 1
ATOM 696 C CA . PHE A 1 90 ? -0.386 37.977 25.521 1.00 21.13 90 PHE A CA 1
ATOM 697 C C . PHE A 1 90 ? -1.359 36.838 25.703 1.00 21.37 90 PHE A C 1
ATOM 698 O O . PHE A 1 90 ? -2.588 37.009 25.596 1.00 22.92 90 PHE A O 1
ATOM 706 N N . ALA A 1 91 ? -0.832 35.671 25.959 1.00 20.22 91 ALA A N 1
ATOM 707 C CA . ALA A 1 91 ? -1.585 34.517 26.113 1.00 21.13 91 ALA A CA 1
ATOM 708 C C . ALA A 1 91 ? -2.586 34.654 27.251 1.00 23.77 91 ALA A C 1
ATOM 709 O O . ALA A 1 91 ? -3.614 34.000 27.202 1.00 23.82 91 ALA A O 1
ATOM 711 N N . ALA A 1 92 ? -2.244 35.516 28.201 1.00 24.84 92 ALA A N 1
ATOM 712 C CA . ALA A 1 92 ? -3.061 35.735 29.409 1.00 27.28 92 ALA A CA 1
ATOM 713 C C . ALA A 1 92 ? -4.426 36.382 29.019 1.00 27.97 92 ALA A C 1
ATOM 714 O O . ALA A 1 92 ? -5.343 36.407 29.817 1.00 30.16 92 ALA A O 1
ATOM 716 N N . ASN A 1 93 ? -4.580 36.896 27.796 1.00 27.28 93 ASN A N 1
ATOM 717 C CA . ASN A 1 93 ? -5.831 37.560 27.378 1.00 29.12 93 ASN A CA 1
ATOM 718 C C . ASN A 1 93 ? -6.875 36.585 26.925 1.00 27.86 93 ASN A C 1
ATOM 719 O O . ASN A 1 93 ? -8.021 37.026 26.568 1.00 32.00 93 ASN A O 1
ATOM 724 N N . TYR A 1 94 ? -6.506 35.309 26.884 1.00 26.45 94 TYR A N 1
ATOM 725 C CA . TYR A 1 94 ? -7.255 34.166 26.372 1.00 26.41 94 TYR A CA 1
ATOM 726 C C . TYR A 1 94 ? -7.446 33.009 27.317 1.00 26.38 94 TYR A C 1
ATOM 727 O O . TYR A 1 94 ? -6.526 32.658 28.062 1.00 25.19 94 TYR A O 1
ATOM 736 N N . PRO A 1 95 ? -8.615 32.306 27.276 1.00 27.34 95 PRO A N 1
ATOM 737 C CA . PRO A 1 95 ? -8.819 31.048 28.017 1.00 26.69 95 PRO A CA 1
ATOM 738 C C . PRO A 1 95 ? -8.204 29.808 27.487 1.00 28.24 95 PRO A C 1
ATOM 739 O O . PRO A 1 95 ? -8.756 28.702 27.505 1.00 26.72 95 PRO A O 1
ATOM 743 N N . LEU A 1 96 ? -6.943 29.942 27.062 1.00 26.62 96 LEU A N 1
ATOM 744 C CA . LEU A 1 96 ? -6.204 28.838 26.451 1.00 26.71 96 LEU A CA 1
ATOM 745 C C . LEU A 1 96 ? -5.320 28.109 27.437 1.00 26.13 96 LEU A C 1
ATOM 746 O O . LEU A 1 96 ? -5.081 28.639 28.542 1.00 28.01 96 LEU A O 1
ATOM 751 N N . SER A 1 97 ? -4.996 26.855 27.095 1.00 26.81 97 SER A N 1
ATOM 752 C CA . SER A 1 97 ? -4.082 25.994 27.864 1.00 26.81 97 SER A CA 1
ATOM 753 C C . SER A 1 97 ? -2.662 25.955 27.187 1.00 27.16 97 SER A C 1
ATOM 754 O O . SER A 1 97 ? -2.560 25.760 25.986 1.00 23.85 97 SER A O 1
ATOM 757 N N . PHE A 1 98 ? -1.592 26.038 27.976 1.00 26.79 98 PHE A N 1
ATOM 758 C CA . PHE A 1 98 ? -0.244 25.736 27.417 1.00 27.23 98 PHE A CA 1
ATOM 759 C C . PHE A 1 98 ? 0.033 24.255 27.364 1.00 29.03 98 PHE A C 1
ATOM 760 O O . PHE A 1 98 ? 1.075 23.853 26.874 1.00 28.51 98 PHE A O 1
ATOM 768 N N . ASP A 1 99 ? -0.886 23.421 27.845 1.00 28.70 99 ASP A N 1
ATOM 769 C CA . ASP A 1 99 ? -0.659 21.994 27.784 1.00 30.35 99 ASP A CA 1
ATOM 770 C C . ASP A 1 99 ? -0.245 21.377 26.443 1.00 29.50 99 ASP A C 1
ATOM 771 O O . ASP A 1 99 ? 0.573 20.477 26.419 1.00 29.97 99 ASP A O 1
ATOM 776 N N . ASN A 1 100 ? -0.806 21.856 25.315 1.00 27.50 100 ASN A N 1
ATOM 777 C CA . ASN A 1 100 ? -0.423 21.370 23.978 1.00 26.01 100 ASN A CA 1
ATOM 778 C C . ASN A 1 100 ? -0.298 22.547 23.026 1.00 25.67 100 ASN A C 1
ATOM 779 O O . ASN A 1 100 ? -0.557 22.446 21.820 1.00 27.18 100 ASN A O 1
ATOM 784 N N . TRP A 1 101 ? 0.062 23.682 23.575 1.00 25.06 101 TRP A N 1
ATOM 785 C CA . TRP A 1 101 ? 0.294 24.894 22.794 1.00 25.08 101 TRP A CA 1
ATOM 786 C C . TRP A 1 101 ? 1.565 25.576 23.262 1.00 24.66 101 TRP A C 1
ATOM 787 O O . TRP A 1 101 ? 1.720 25.900 24.464 1.00 22.97 101 TRP A O 1
ATOM 798 N N . ASP A 1 102 ? 2.472 25.819 22.304 1.00 23.13 102 ASP A N 1
ATOM 799 C CA . ASP A 1 102 ? 3.627 26.706 22.530 1.00 22.34 102 ASP A CA 1
ATOM 800 C C . ASP A 1 102 ? 3.651 27.950 21.679 1.00 20.27 102 ASP A C 1
ATOM 801 O O . ASP A 1 102 ? 3.356 27.902 20.452 1.00 19.15 102 ASP A O 1
ATOM 806 N N . PHE A 1 103 ? 3.957 29.067 22.302 1.00 18.71 103 PHE A N 1
ATOM 807 C CA . PHE A 1 103 ? 4.195 30.293 21.653 1.00 19.52 103 PHE A CA 1
ATOM 808 C C . PHE A 1 103 ? 5.693 30.471 21.538 1.00 19.59 103 PHE A C 1
ATOM 809 O O . PHE A 1 103 ? 6.348 30.406 22.539 1.00 18.44 103 PHE A O 1
ATOM 817 N N . LEU A 1 104 ? 6.175 30.712 20.326 1.00 16.99 104 LEU A N 1
ATOM 818 C CA . LEU A 1 104 ? 7.674 30.638 20.052 1.00 17.44 104 LEU A CA 1
ATOM 819 C C . LEU A 1 104 ? 8.274 31.975 19.715 1.00 18.96 104 LEU A C 1
ATOM 820 O O . LEU A 1 104 ? 7.679 32.862 19.101 1.00 16.65 104 LEU A O 1
ATOM 825 N N . THR A 1 105 ? 9.546 32.180 20.124 1.00 19.05 105 THR A N 1
ATOM 826 C CA . THR A 1 105 ? 10.369 33.352 19.802 1.00 20.65 105 THR A CA 1
ATOM 827 C C . THR A 1 105 ? 11.815 32.779 19.827 1.00 16.24 105 THR A C 1
ATOM 828 O O . THR A 1 105 ? 12.016 31.542 19.717 1.00 17.40 105 THR A O 1
ATOM 832 N N . GLY A 1 106 ? 12.737 33.696 19.896 1.00 20.05 106 GLY A N 1
ATOM 833 C CA . GLY A 1 106 ? 14.157 33.393 19.985 1.00 19.01 106 GLY A CA 1
ATOM 834 C C . GLY A 1 106 ? 14.800 33.254 18.623 1.00 18.31 106 GLY A C 1
ATOM 835 O O . GLY A 1 106 ? 15.399 32.192 18.289 1.00 20.79 106 GLY A O 1
ATOM 836 N N . TYR A 1 107 ? 14.669 34.354 17.905 1.00 19.85 107 TYR A N 1
ATOM 837 C CA . TYR A 1 107 ? 15.071 34.471 16.510 1.00 19.80 107 TYR A CA 1
ATOM 838 C C . TYR A 1 107 ? 14.974 35.900 16.066 1.00 19.94 107 TYR A C 1
ATOM 839 O O . TYR A 1 107 ? 14.303 36.739 16.629 1.00 21.12 107 TYR A O 1
ATOM 848 N N . SER A 1 108 ? 15.704 36.236 14.996 1.00 18.74 108 SER A N 1
ATOM 849 C CA . SER A 1 108 ? 15.627 37.544 14.402 1.00 19.25 108 SER A CA 1
ATOM 850 C C . SER A 1 108 ? 14.480 37.611 13.427 1.00 17.69 108 SER A C 1
ATOM 851 O O . SER A 1 108 ? 14.008 36.573 13.001 1.00 17.54 108 SER A O 1
ATOM 854 N N . GLN A 1 109 ? 14.114 38.814 13.045 1.00 18.68 109 GLN A N 1
ATOM 855 C CA . GLN A 1 109 ? 13.098 39.066 12.011 1.00 19.51 109 GLN A CA 1
ATOM 856 C C . GLN A 1 109 ? 13.447 38.376 10.674 1.00 22.10 109 GLN A C 1
ATOM 857 O O . GLN A 1 109 ? 12.644 37.661 10.051 1.00 18.47 109 GLN A O 1
ATOM 863 N N . SER A 1 110 ? 14.703 38.491 10.272 1.00 22.18 110 SER A N 1
ATOM 864 C CA . SER A 1 110 ? 15.148 37.784 9.086 1.00 23.44 110 SER A CA 1
ATOM 865 C C . SER A 1 110 ? 14.948 36.344 9.130 1.00 20.63 110 SER A C 1
ATOM 866 O O . SER A 1 110 ? 14.625 35.734 8.102 1.00 20.42 110 SER A O 1
ATOM 869 N N . GLU A 1 111 ? 15.229 35.681 10.273 1.00 20.04 111 GLU A N 1
ATOM 870 C CA . GLU A 1 111 ? 15.149 34.239 10.365 1.00 18.12 111 GLU A CA 1
ATOM 871 C C . GLU A 1 111 ? 13.717 33.829 10.156 1.00 19.42 111 GLU A C 1
ATOM 872 O O . GLU A 1 111 ? 13.453 32.914 9.409 1.00 18.63 111 GLU A O 1
ATOM 878 N N . ILE A 1 112 ? 12.837 34.445 10.941 1.00 18.02 112 ILE A N 1
ATOM 879 C CA . ILE A 1 112 ? 11.439 33.993 10.853 1.00 18.01 112 ILE A CA 1
ATOM 880 C C . ILE A 1 112 ? 10.792 34.254 9.464 1.00 16.70 112 ILE A C 1
ATOM 881 O O . ILE A 1 112 ? 10.009 33.399 9.009 1.00 18.75 112 ILE A O 1
ATOM 885 N N . GLU A 1 113 ? 11.145 35.366 8.851 1.00 17.89 113 GLU A N 1
ATOM 886 C CA . GLU A 1 113 ? 10.625 35.694 7.515 1.00 18.70 113 GLU A CA 1
ATOM 887 C C . GLU A 1 113 ? 10.981 34.590 6.539 1.00 18.37 113 GLU A C 1
ATOM 888 O O . GLU A 1 113 ? 10.157 34.018 5.758 1.00 15.78 113 GLU A O 1
ATOM 894 N N . GLU A 1 114 ? 12.265 34.193 6.517 1.00 18.38 114 GLU A N 1
ATOM 895 C CA . GLU A 1 114 ? 12.692 33.156 5.648 1.00 17.89 114 GLU A CA 1
ATOM 896 C C . GLU A 1 114 ? 12.155 31.792 5.971 1.00 16.54 114 GLU A C 1
ATOM 897 O O . GLU A 1 114 ? 11.788 31.021 5.096 1.00 18.93 114 GLU A O 1
ATOM 903 N N . PHE A 1 115 ? 11.970 31.477 7.269 1.00 15.71 115 PHE A N 1
ATOM 904 C CA . PHE A 1 115 ? 11.433 30.201 7.689 1.00 15.46 115 PHE A CA 1
ATOM 905 C C . PHE A 1 115 ? 9.984 30.120 7.195 1.00 16.65 115 PHE A C 1
ATOM 906 O O . PHE A 1 115 ? 9.631 29.119 6.680 1.00 17.29 115 PHE A O 1
ATOM 914 N N . ALA A 1 116 ? 9.265 31.208 7.397 1.00 17.07 116 ALA A N 1
ATOM 915 C CA . ALA A 1 116 ? 7.861 31.246 7.037 1.00 17.85 116 ALA A CA 1
ATOM 916 C C . ALA A 1 116 ? 7.690 31.124 5.505 1.00 19.75 116 ALA A C 1
ATOM 917 O O . ALA A 1 116 ? 6.768 30.399 5.078 1.00 19.19 116 ALA A O 1
ATOM 919 N N . LEU A 1 117 ? 8.534 31.804 4.718 1.00 19.34 117 LEU A N 1
ATOM 920 C CA . LEU A 1 117 ? 8.408 31.719 3.223 1.00 21.16 117 LEU A CA 1
ATOM 921 C C . LEU A 1 117 ? 8.710 30.327 2.732 1.00 22.39 117 LEU A C 1
ATOM 922 O O . LEU A 1 117 ? 7.942 29.688 1.916 1.00 23.27 117 LEU A O 1
ATOM 927 N N . LYS A 1 118 ? 9.795 29.718 3.209 1.00 20.38 118 LYS A N 1
ATOM 928 C CA . LYS A 1 118 ? 10.128 28.338 2.791 1.00 21.82 118 LYS A CA 1
ATOM 929 C C . LYS A 1 118 ? 9.203 27.234 3.215 1.00 22.50 118 LYS A C 1
ATOM 930 O O . LYS A 1 118 ? 8.817 26.410 2.438 1.00 24.13 118 LYS A O 1
ATOM 936 N N . SER A 1 119 ? 8.835 27.237 4.494 1.00 20.88 119 SER A N 1
ATOM 937 C CA . SER A 1 119 ? 8.057 26.186 5.093 1.00 19.77 119 SER A CA 1
ATOM 938 C C . SER A 1 119 ? 6.580 26.248 4.695 1.00 19.93 119 SER A C 1
ATOM 939 O O . SER A 1 119 ? 5.992 25.230 4.558 1.00 19.22 119 SER A O 1
ATOM 942 N N . PHE A 1 120 ? 6.036 27.439 4.676 1.00 18.30 120 PHE A N 1
ATOM 943 C CA . PHE A 1 120 ? 4.517 27.607 4.622 1.00 21.53 120 PHE A CA 1
ATOM 944 C C . PHE A 1 120 ? 4.076 28.442 3.445 1.00 24.11 120 PHE A C 1
ATOM 945 O O . PHE A 1 120 ? 2.885 28.627 3.229 1.00 24.85 120 PHE A O 1
ATOM 953 N N . LYS A 1 121 ? 5.038 28.945 2.690 1.00 24.66 121 LYS A N 1
ATOM 954 C CA . LYS A 1 121 ? 4.837 29.838 1.565 1.00 25.85 121 LYS A CA 1
ATOM 955 C C . LYS A 1 121 ? 4.091 31.086 1.977 1.00 25.69 121 LYS A C 1
ATOM 956 O O . LYS A 1 121 ? 3.330 31.629 1.220 1.00 27.30 121 LYS A O 1
ATOM 962 N N . ALA A 1 122 ? 4.379 31.561 3.188 1.00 25.85 122 ALA A N 1
ATOM 963 C CA . ALA A 1 122 ? 3.729 32.696 3.853 1.00 24.27 122 ALA A CA 1
ATOM 964 C C . ALA A 1 122 ? 4.683 33.848 3.871 1.00 25.54 122 ALA A C 1
ATOM 965 O O . ALA A 1 122 ? 5.891 33.645 4.150 1.00 25.08 122 ALA A O 1
ATOM 967 N N . ILE A 1 123 ? 4.131 35.029 3.603 1.00 22.62 123 ILE A N 1
ATOM 968 C CA . ILE A 1 123 ? 4.788 36.289 3.695 1.00 22.10 123 ILE A CA 1
ATOM 969 C C . ILE A 1 123 ? 4.404 36.872 5.020 1.00 25.57 123 ILE A C 1
ATOM 970 O O . ILE A 1 123 ? 3.319 37.441 5.176 1.00 25.95 123 ILE A O 1
ATOM 974 N N . VAL A 1 124 ? 5.310 36.802 5.987 1.00 24.69 124 VAL A N 1
ATOM 975 C CA . VAL A 1 124 ? 5.109 37.500 7.253 1.00 26.29 124 VAL A CA 1
ATOM 976 C C . VAL A 1 124 ? 5.917 38.768 7.372 1.00 27.05 124 VAL A C 1
ATOM 977 O O . VAL A 1 124 ? 6.957 39.000 6.715 1.00 28.86 124 VAL A O 1
ATOM 981 N N . LYS A 1 125 ? 5.407 39.669 8.169 1.00 29.66 125 LYS A N 1
ATOM 982 C CA . LYS A 1 125 ? 6.087 40.903 8.364 1.00 30.73 125 LYS A CA 1
ATOM 983 C C . LYS A 1 125 ? 5.838 41.443 9.777 1.00 30.99 125 LYS A C 1
ATOM 984 O O . LYS A 1 125 ? 4.938 40.998 10.457 1.00 28.32 125 LYS A O 1
ATOM 990 N N . LYS A 1 126 ? 6.669 42.366 10.206 1.00 34.60 126 LYS A N 1
ATOM 991 C CA . LYS A 1 126 ? 6.526 43.081 11.473 1.00 38.65 126 LYS A CA 1
ATOM 992 C C . LYS A 1 126 ? 5.231 43.873 11.424 1.00 41.46 126 LYS A C 1
ATOM 993 O O . LYS A 1 126 ? 4.834 44.295 10.365 1.00 41.03 126 LYS A O 1
ATOM 999 N N . PRO A 1 127 ? 4.587 44.114 12.555 1.00 44.78 127 PRO A N 1
ATOM 1000 C CA . PRO A 1 127 ? 3.496 45.109 12.602 1.00 47.45 127 PRO A CA 1
ATOM 1001 C C . PRO A 1 127 ? 3.982 46.553 12.437 1.00 50.61 127 PRO A C 1
ATOM 1002 O O . PRO A 1 127 ? 5.143 46.837 12.694 1.00 50.22 127 PRO A O 1
ATOM 1006 N N . GLU A 1 128 ? 3.105 47.461 12.002 1.00 55.58 128 GLU A N 1
ATOM 1007 C CA . GLU A 1 128 ? 3.422 48.912 12.028 1.00 59.42 128 GLU A CA 1
ATOM 1008 C C . GLU A 1 128 ? 2.916 49.532 13.362 1.00 62.07 128 GLU A C 1
ATOM 1009 O O . GLU A 1 128 ? 2.330 50.632 13.402 1.00 62.48 128 GLU A O 1
ATOM 1015 N N . GLY A 1 129 ? 3.171 48.803 14.453 1.00 65.13 129 GLY A N 1
ATOM 1016 C CA . GLY A 1 129 ? 2.589 49.087 15.750 1.00 67.19 129 GLY A CA 1
ATOM 1017 C C . GLY A 1 129 ? 1.140 48.611 15.847 1.00 69.38 129 GLY A C 1
ATOM 1018 O O . GLY A 1 129 ? 0.639 48.430 16.971 1.00 69.69 129 GLY A O 1
ATOM 1019 N N . GLU A 1 130 ? 0.469 48.429 14.691 1.00 71.35 130 GLU A N 1
ATOM 1020 C CA . GLU A 1 130 ? -0.928 47.952 14.625 1.00 72.91 130 GLU A CA 1
ATOM 1021 C C . GLU A 1 130 ? -1.136 46.923 13.492 1.00 73.78 130 GLU A C 1
ATOM 1022 O O . GLU A 1 130 ? -0.218 46.631 12.713 1.00 73.79 130 GLU A O 1
ATOM 1028 N N . ASP A 1 131 ? -2.347 46.362 13.451 1.00 74.92 131 ASP A N 1
ATOM 1029 C CA . ASP A 1 131 ? -2.897 45.663 12.276 1.00 75.63 131 ASP A CA 1
ATOM 1030 C C . ASP A 1 131 ? -4.150 44.824 12.614 1.00 75.67 131 ASP A C 1
ATOM 1031 O O . ASP A 1 131 ? -4.039 43.720 13.139 1.00 75.46 131 ASP A O 1
ATOM 1036 N N . GLN A 1 132 ? -5.331 45.386 12.335 1.00 75.70 132 GLN A N 1
ATOM 1037 C CA . GLN A 1 132 ? -6.560 44.615 12.076 1.00 75.50 132 GLN A CA 1
ATOM 1038 C C . GLN A 1 132 ? -6.266 43.155 11.641 1.00 74.79 132 GLN A C 1
ATOM 1039 O O . GLN A 1 132 ? -6.144 42.277 12.502 1.00 74.71 132 GLN A O 1
ATOM 1045 N N . VAL A 1 133 ? -6.233 42.902 10.325 1.00 73.78 133 VAL A N 1
ATOM 1046 C CA . VAL A 1 133 ? -5.303 41.939 9.692 1.00 72.96 133 VAL A CA 1
ATOM 1047 C C . VAL A 1 133 ? -4.855 42.524 8.357 1.00 71.85 133 VAL A C 1
ATOM 1048 O O . VAL A 1 133 ? -5.693 43.050 7.598 1.00 72.35 133 VAL A O 1
ATOM 1052 N N . ILE A 1 134 ? -3.555 42.458 8.060 1.00 70.29 134 ILE A N 1
ATOM 1053 C CA . ILE A 1 134 ? -3.091 42.813 6.695 1.00 68.84 134 ILE A CA 1
ATOM 1054 C C . ILE A 1 134 ? -2.873 41.540 5.858 1.00 66.61 134 ILE A C 1
ATOM 1055 O O . ILE A 1 134 ? -1.928 40.762 6.066 1.00 66.69 134 ILE A O 1
ATOM 1060 N N . HIS A 1 135 ? -3.852 41.350 4.972 1.00 63.83 135 HIS A N 1
ATOM 1061 C CA . HIS A 1 135 ? -3.970 40.262 4.020 1.00 61.39 135 HIS A CA 1
ATOM 1062 C C . HIS A 1 135 ? -4.658 39.068 4.717 1.00 58.31 135 HIS A C 1
ATOM 1063 O O . HIS A 1 135 ? -5.288 39.188 5.794 1.00 58.03 135 HIS A O 1
ATOM 1070 N N . GLN A 1 136 ? -4.585 37.919 4.078 1.00 53.81 136 GLN A N 1
ATOM 1071 C CA . GLN A 1 136 ? -4.877 36.713 4.771 1.00 49.93 136 GLN A CA 1
ATOM 1072 C C . GLN A 1 136 ? -3.999 36.566 6.051 1.00 45.65 136 GLN A C 1
ATOM 1073 O O . GLN A 1 136 ? -3.101 37.370 6.323 1.00 46.49 136 GLN A O 1
ATOM 1079 N N . SER A 1 137 ? -4.379 35.611 6.873 1.00 39.53 137 SER A N 1
ATOM 1080 C CA . SER A 1 137 ? -3.486 34.875 7.754 1.00 33.95 137 SER A CA 1
ATOM 1081 C C . SER A 1 137 ? -4.139 33.563 7.881 1.00 29.87 137 SER A C 1
ATOM 1082 O O . SER A 1 137 ? -5.389 33.441 8.070 1.00 28.95 137 SER A O 1
ATOM 1085 N N . SER A 1 138 ? -3.342 32.539 7.750 1.00 24.74 138 SER A N 1
ATOM 1086 C CA . SER A 1 138 ? -3.774 31.239 7.677 1.00 23.92 138 SER A CA 1
ATOM 1087 C C . SER A 1 138 ? -3.317 30.396 8.856 1.00 23.51 138 SER A C 1
ATOM 1088 O O . SER A 1 138 ? -2.290 30.666 9.465 1.00 24.24 138 SER A O 1
ATOM 1091 N N . PHE A 1 139 ? -4.042 29.333 9.059 1.00 20.57 139 PHE A N 1
ATOM 1092 C CA . PHE A 1 139 ? -3.718 28.207 9.958 1.00 21.34 139 PHE A CA 1
ATOM 1093 C C . PHE A 1 139 ? -3.171 27.086 9.094 1.00 22.62 139 PHE A C 1
ATOM 1094 O O . PHE A 1 139 ? -3.720 26.760 8.029 1.00 21.38 139 PHE A O 1
ATOM 1102 N N . TYR A 1 140 ? -2.078 26.431 9.539 1.00 20.22 140 TYR A N 1
ATOM 1103 C CA . TYR A 1 140 ? -1.552 25.350 8.814 1.00 19.42 140 TYR A CA 1
ATOM 1104 C C . TYR A 1 140 ? -1.555 24.042 9.584 1.00 20.94 140 TYR A C 1
ATOM 1105 O O . TYR A 1 140 ? -1.362 24.015 10.812 1.00 22.56 140 TYR A O 1
ATOM 1114 N N . LEU A 1 141 ? -1.894 23.003 8.899 1.00 20.27 141 LEU A N 1
ATOM 1115 C CA . LEU A 1 141 ? -1.825 21.681 9.417 1.00 21.68 141 LEU A CA 1
ATOM 1116 C C . LEU A 1 141 ? -0.540 20.996 8.906 1.00 22.27 141 LEU A C 1
ATOM 1117 O O . LEU A 1 141 ? -0.305 20.895 7.725 1.00 20.16 141 LEU A O 1
ATOM 1122 N N . VAL A 1 142 ? 0.253 20.567 9.883 1.00 22.21 142 VAL A N 1
ATOM 1123 C CA . VAL A 1 142 ? 1.486 19.833 9.631 1.00 21.60 142 VAL A CA 1
ATOM 1124 C C . VAL A 1 142 ? 1.380 18.390 10.132 1.00 21.83 142 VAL A C 1
ATOM 1125 O O . VAL A 1 142 ? 0.958 18.082 11.293 1.00 23.40 142 VAL A O 1
ATOM 1129 N N . GLY A 1 143 ? 1.715 17.457 9.275 1.00 23.59 143 GLY A N 1
ATOM 1130 C CA . GLY A 1 143 ? 1.774 16.069 9.585 1.00 24.73 143 GLY A CA 1
ATOM 1131 C C . GLY A 1 143 ? 2.979 15.576 10.404 1.00 27.71 143 GLY A C 1
ATOM 1132 O O . GLY A 1 143 ? 3.908 16.380 10.650 1.00 28.46 143 GLY A O 1
ATOM 1133 N N . PRO A 1 144 ? 2.959 14.290 10.775 1.00 29.41 144 PRO A N 1
ATOM 1134 C CA . PRO A 1 144 ? 3.900 13.701 11.755 1.00 30.88 144 PRO A CA 1
ATOM 1135 C C . PRO A 1 144 ? 5.348 13.583 11.245 1.00 30.84 144 PRO A C 1
ATOM 1136 O O . PRO A 1 144 ? 6.239 13.401 12.012 1.00 32.36 144 PRO A O 1
ATOM 1140 N N . ASP A 1 145 ? 5.528 13.760 9.965 1.00 31.26 145 ASP A N 1
ATOM 1141 C CA . ASP A 1 145 ? 6.823 13.730 9.327 1.00 31.85 145 ASP A CA 1
ATOM 1142 C C . ASP A 1 145 ? 7.211 15.099 8.786 1.00 30.48 145 ASP A C 1
ATOM 1143 O O . ASP A 1 145 ? 8.067 15.259 7.936 1.00 30.89 145 ASP A O 1
ATOM 1148 N N . GLY A 1 146 ? 6.579 16.140 9.319 1.00 28.11 146 GLY A N 1
ATOM 1149 C CA . GLY A 1 146 ? 6.966 17.467 9.032 1.00 25.15 146 GLY A CA 1
ATOM 1150 C C . GLY A 1 146 ? 6.616 18.060 7.709 1.00 25.62 146 GLY A C 1
ATOM 1151 O O . GLY A 1 146 ? 7.167 19.090 7.315 1.00 25.33 146 GLY A O 1
ATOM 1152 N N . LYS A 1 147 ? 5.580 17.549 7.074 1.00 25.01 147 LYS A N 1
ATOM 1153 C CA . LYS A 1 147 ? 5.091 18.188 5.842 1.00 25.40 147 LYS A CA 1
ATOM 1154 C C . LYS A 1 147 ? 3.810 19.013 6.091 1.00 24.25 147 LYS A C 1
ATOM 1155 O O . LYS A 1 147 ? 2.938 18.537 6.841 1.00 25.57 147 LYS A O 1
ATOM 1161 N N . VAL A 1 148 ? 3.729 20.172 5.491 1.00 22.28 148 VAL A N 1
ATOM 1162 C CA . VAL A 1 148 ? 2.464 20.991 5.554 1.00 22.02 148 VAL A CA 1
ATOM 1163 C C . VAL A 1 148 ? 1.424 20.302 4.627 1.00 23.32 148 VAL A C 1
ATOM 1164 O O . VAL A 1 148 ? 1.686 20.044 3.447 1.00 23.82 148 VAL A O 1
ATOM 1168 N N . LEU A 1 149 ? 0.258 19.977 5.181 1.00 23.07 149 LEU A N 1
ATOM 1169 C CA . LEU A 1 149 ? -0.751 19.231 4.435 1.00 24.87 149 LEU A CA 1
ATOM 1170 C C . LEU A 1 149 ? -1.915 20.106 3.960 1.00 24.80 149 LEU A C 1
ATOM 1171 O O . LEU A 1 149 ? -2.370 19.907 2.841 1.00 22.79 149 LEU A O 1
ATOM 1176 N N . LYS A 1 150 ? -2.257 21.143 4.728 1.00 24.90 150 LYS A N 1
ATOM 1177 C CA . LYS A 1 150 ? -3.393 22.007 4.482 1.00 26.05 150 LYS A CA 1
ATOM 1178 C C . LYS A 1 150 ? -3.220 23.362 5.114 1.00 25.10 150 LYS A C 1
ATOM 1179 O O . LYS A 1 150 ? -2.527 23.515 6.155 1.00 23.03 150 LYS A O 1
ATOM 1185 N N . ASP A 1 151 ? -3.899 24.356 4.530 1.00 22.84 151 ASP A N 1
ATOM 1186 C CA . ASP A 1 151 ? -4.042 25.678 5.070 1.00 23.35 151 ASP A CA 1
ATOM 1187 C C . ASP A 1 151 ? -5.526 26.051 5.144 1.00 23.56 151 ASP A C 1
ATOM 1188 O O . ASP A 1 151 ? -6.381 25.465 4.420 1.00 24.94 151 ASP A O 1
ATOM 1193 N N . TYR A 1 152 ? -5.805 26.947 6.075 1.00 22.34 152 TYR A N 1
ATOM 1194 C CA . TYR A 1 152 ? -7.161 27.391 6.338 1.00 22.08 152 TYR A CA 1
ATOM 1195 C C . TYR A 1 152 ? -7.162 28.814 6.732 1.00 21.87 152 TYR A C 1
ATOM 1196 O O . TYR A 1 152 ? -6.151 29.395 7.174 1.00 21.59 152 TYR A O 1
ATOM 1205 N N . ASN A 1 153 ? -8.344 29.445 6.594 1.00 23.10 153 ASN A N 1
ATOM 1206 C CA . ASN A 1 153 ? -8.454 30.845 6.915 1.00 21.78 153 ASN A CA 1
ATOM 1207 C C . ASN A 1 153 ? -8.538 30.985 8.451 1.00 23.37 153 ASN A C 1
ATOM 1208 O O . ASN A 1 153 ? -9.402 30.377 9.062 1.00 23.85 153 ASN A O 1
ATOM 1213 N N . GLY A 1 154 ? -7.546 31.649 9.067 1.00 21.11 154 GLY A N 1
ATOM 1214 C CA . GLY A 1 154 ? -7.564 31.950 10.503 1.00 22.12 154 GLY A CA 1
ATOM 1215 C C . GLY A 1 154 ? -8.141 33.321 10.869 1.00 22.29 154 GLY A C 1
ATOM 1216 O O . GLY A 1 154 ? -8.180 33.724 12.007 1.00 24.85 154 GLY A O 1
ATOM 1217 N N . VAL A 1 155 ? -8.665 34.048 9.912 1.00 23.58 155 VAL A N 1
ATOM 1218 C CA . VAL A 1 155 ? -8.989 35.440 10.112 1.00 23.27 155 VAL A CA 1
ATOM 1219 C C . VAL A 1 155 ? -10.559 35.498 10.200 1.00 25.40 155 VAL A C 1
ATOM 1220 O O . VAL A 1 155 ? -11.081 36.242 10.995 1.00 25.88 155 VAL A O 1
ATOM 1223 N N . GLU A 1 156 ? -11.208 34.720 9.346 1.00 25.80 156 GLU A N 1
ATOM 1224 C CA . GLU A 1 156 ? -12.693 34.688 9.217 1.00 26.57 156 GLU A CA 1
ATOM 1225 C C . GLU A 1 156 ? -13.174 33.405 8.694 1.00 24.58 156 GLU A C 1
ATOM 1226 O O . GLU A 1 156 ? -12.555 32.763 7.782 1.00 24.58 156 GLU A O 1
ATOM 1232 N N . ASN A 1 157 ? -14.337 32.976 9.211 1.00 23.54 157 ASN A N 1
ATOM 1233 C CA . ASN A 1 157 ? -14.933 31.712 8.800 1.00 23.78 157 ASN A CA 1
ATOM 1234 C C . ASN A 1 157 ? -14.061 30.505 8.843 1.00 22.16 157 ASN A C 1
ATOM 1235 O O . ASN A 1 157 ? -14.171 29.662 7.966 1.00 22.16 157 ASN A O 1
ATOM 1240 N N . THR A 1 158 ? -13.225 30.396 9.888 1.00 21.43 158 THR A N 1
ATOM 1241 C CA . THR A 1 158 ? -12.430 29.206 10.074 1.00 21.88 158 THR A CA 1
ATOM 1242 C C . THR A 1 158 ? -13.256 27.954 10.072 1.00 23.57 158 THR A C 1
ATOM 1243 O O . THR A 1 158 ? -14.220 27.934 10.929 1.00 23.55 158 THR A O 1
ATOM 1247 N N . PRO A 1 159 ? -12.953 26.958 9.188 1.00 22.34 159 PRO A N 1
ATOM 1248 C CA . PRO A 1 159 ? -13.680 25.710 9.065 1.00 23.09 159 PRO A CA 1
ATOM 1249 C C . PRO A 1 159 ? -13.291 24.750 10.132 1.00 22.20 159 PRO A C 1
ATOM 1250 O O . PRO A 1 159 ? -12.658 23.741 9.875 1.00 20.49 159 PRO A O 1
ATOM 1254 N N . TYR A 1 160 ? -13.750 25.023 11.333 1.00 22.05 160 TYR A N 1
ATOM 1255 C CA . TYR A 1 160 ? -13.298 24.321 12.538 1.00 21.43 160 TYR A CA 1
ATOM 1256 C C . TYR A 1 160 ? -13.535 22.835 12.341 1.00 23.62 160 TYR A C 1
ATOM 1257 O O . TYR A 1 160 ? -12.715 21.988 12.667 1.00 21.10 160 TYR A O 1
ATOM 1266 N N . ASP A 1 161 ? -14.747 22.459 11.845 1.00 22.66 161 ASP A N 1
ATOM 1267 C CA . ASP A 1 161 ? -15.021 21.032 11.680 1.00 23.69 161 ASP A CA 1
ATOM 1268 C C . ASP A 1 161 ? -14.181 20.323 10.617 1.00 23.78 161 ASP A C 1
ATOM 1269 O O . ASP A 1 161 ? -13.795 19.138 10.800 1.00 24.01 161 ASP A O 1
ATOM 1274 N N . ASP A 1 162 ? -13.868 21.025 9.549 1.00 23.23 162 ASP A N 1
ATOM 1275 C CA . ASP A 1 162 ? -12.951 20.469 8.563 1.00 26.47 162 ASP A CA 1
ATOM 1276 C C . ASP A 1 162 ? -11.517 20.265 9.157 1.00 25.36 162 ASP A C 1
ATOM 1277 O O . ASP A 1 162 ? -10.861 19.243 8.918 1.00 26.92 162 ASP A O 1
ATOM 1282 N N . ILE A 1 163 ? -11.077 21.276 9.864 1.00 24.73 163 ILE A N 1
ATOM 1283 C CA . ILE A 1 163 ? -9.694 21.250 10.522 1.00 25.65 163 ILE A CA 1
ATOM 1284 C C . ILE A 1 163 ? -9.695 20.056 11.464 1.00 27.08 163 ILE A C 1
ATOM 1285 O O . ILE A 1 163 ? -8.824 19.193 11.403 1.00 26.85 163 ILE A O 1
ATOM 1289 N N . ILE A 1 164 ? -10.719 19.883 12.316 1.00 25.84 164 ILE A N 1
ATOM 1290 C CA . ILE A 1 164 ? -10.730 18.739 13.195 1.00 27.23 164 ILE A CA 1
ATOM 1291 C C . ILE A 1 164 ? -10.722 17.394 12.455 1.00 26.01 164 ILE A C 1
ATOM 1292 O O . ILE A 1 164 ? -10.051 16.425 12.858 1.00 28.80 164 ILE A O 1
ATOM 1296 N N . SER A 1 165 ? -11.456 17.312 11.353 1.00 27.42 165 SER A N 1
ATOM 1297 C CA . SER A 1 165 ? -11.551 16.077 10.626 1.00 28.78 165 SER A CA 1
ATOM 1298 C C . SER A 1 165 ? -10.160 15.744 9.974 1.00 27.84 165 SER A C 1
ATOM 1299 O O . SER A 1 165 ? -9.783 14.601 9.903 1.00 27.35 165 SER A O 1
ATOM 1302 N N . ASP A 1 166 ? -9.503 16.773 9.495 1.00 28.00 166 ASP A N 1
ATOM 1303 C CA . ASP A 1 166 ? -8.132 16.691 8.866 1.00 28.01 166 ASP A CA 1
ATOM 1304 C C . ASP A 1 166 ? -7.063 16.341 9.886 1.00 26.74 166 ASP A C 1
ATOM 1305 O O . ASP A 1 166 ? -6.150 15.540 9.576 1.00 29.48 166 ASP A O 1
ATOM 1310 N N . VAL A 1 167 ? -7.184 16.852 11.088 1.00 26.17 167 VAL A N 1
ATOM 1311 C CA . VAL A 1 167 ? -6.254 16.439 12.177 1.00 26.92 167 VAL A CA 1
ATOM 1312 C C . VAL A 1 167 ? -6.399 14.918 12.412 1.00 30.59 167 VAL A C 1
ATOM 1313 O O . VAL A 1 167 ? -5.426 14.180 12.462 1.00 30.86 167 VAL A O 1
ATOM 1317 N N . LYS A 1 168 ? -7.630 14.431 12.579 1.00 31.79 168 LYS A N 1
ATOM 1318 C CA . LYS A 1 168 ? -7.837 12.990 12.737 1.00 35.01 168 LYS A CA 1
ATOM 1319 C C . LYS A 1 168 ? -7.259 12.171 11.577 1.00 36.58 168 LYS A C 1
ATOM 1320 O O . LYS A 1 168 ? -6.549 11.197 11.776 1.00 37.54 168 LYS A O 1
ATOM 1326 N N . SER A 1 169 ? -7.541 12.560 10.356 1.00 38.05 169 SER A N 1
ATOM 1327 C CA . SER A 1 169 ? -7.013 11.841 9.207 1.00 39.60 169 SER A CA 1
ATOM 1328 C C . SER A 1 169 ? -5.450 11.893 9.077 1.00 40.21 169 SER A C 1
ATOM 1329 O O . SER A 1 169 ? -4.815 10.947 8.624 1.00 40.16 169 SER A O 1
ATOM 1332 N N . ALA A 1 170 ? -4.870 13.035 9.396 1.00 40.36 170 ALA A N 1
ATOM 1333 C CA . ALA A 1 170 ? -3.416 13.189 9.359 1.00 41.28 170 ALA A CA 1
ATOM 1334 C C . ALA A 1 170 ? -2.731 12.271 10.409 1.00 42.13 170 ALA A C 1
ATOM 1335 O O . ALA A 1 170 ? -1.570 11.924 10.250 1.00 41.92 170 ALA A O 1
ATOM 1337 N N . SER A 1 171 ? -3.444 11.934 11.485 1.00 43.94 171 SER A N 1
ATOM 1338 C CA . SER A 1 171 ? -2.942 11.034 12.507 1.00 45.83 171 SER A CA 1
ATOM 1339 C C . SER A 1 171 ? -2.902 9.580 12.039 1.00 47.85 171 SER A C 1
ATOM 1340 O O . SER A 1 171 ? -2.291 8.749 12.690 1.00 48.57 171 SER A O 1
ATOM 1343 N N . THR A 1 172 ? -3.545 9.249 10.928 1.00 50.26 172 THR A N 1
ATOM 1344 C CA . THR A 1 172 ? -3.750 7.836 10.642 1.00 52.09 172 THR A CA 1
ATOM 1345 C C . THR A 1 172 ? -2.489 7.100 10.222 1.00 53.86 172 THR A C 1
ATOM 1346 O O . THR A 1 172 ? -1.510 7.685 9.683 1.00 55.03 172 THR A O 1
ATOM 1350 N N . LEU A 1 173 ? -2.557 5.807 10.565 1.00 55.55 173 LEU A N 1
ATOM 1351 C CA . LEU A 1 173 ? -1.488 4.818 10.511 1.00 55.40 173 LEU A CA 1
ATOM 1352 C C . LEU A 1 173 ? -0.275 5.224 11.334 1.00 55.69 173 LEU A C 1
ATOM 1353 O O . LEU A 1 173 ? 0.854 5.258 10.832 1.00 56.88 173 LEU A O 1
ATOM 1358 N N . LYS A 1 174 ? -0.518 5.501 12.612 1.00 55.37 174 LYS A N 1
ATOM 1359 C CA . LYS A 1 174 ? 0.561 5.677 13.597 1.00 55.17 174 LYS A CA 1
ATOM 1360 C C . LYS A 1 174 ? 0.020 5.933 15.034 1.00 56.76 174 LYS A C 1
ATOM 1361 O O . LYS A 1 174 ? -1.208 6.071 15.273 1.00 58.15 174 LYS A O 1
ATOM 1367 N N . GLN B 1 3 ? 41.028 47.751 -2.406 1.00 74.33 3 GLN B N 1
ATOM 1368 C CA . GLN B 1 3 ? 40.969 46.298 -2.054 1.00 74.38 3 GLN B CA 1
ATOM 1369 C C . GLN B 1 3 ? 42.250 45.822 -1.321 1.00 73.97 3 GLN B C 1
ATOM 1370 O O . GLN B 1 3 ? 42.171 44.967 -0.430 1.00 74.16 3 GLN B O 1
ATOM 1376 N N . GLN B 1 4 ? 43.402 46.411 -1.676 1.00 73.25 4 GLN B N 1
ATOM 1377 C CA . GLN B 1 4 ? 44.741 46.020 -1.171 1.00 72.56 4 GLN B CA 1
ATOM 1378 C C . GLN B 1 4 ? 45.347 44.886 -2.017 1.00 71.81 4 GLN B C 1
ATOM 1379 O O . GLN B 1 4 ? 46.363 45.104 -2.693 1.00 72.50 4 GLN B O 1
ATOM 1385 N N . ILE B 1 5 ? 44.735 43.694 -1.954 1.00 70.35 5 ILE B N 1
ATOM 1386 C CA . ILE B 1 5 ? 44.954 42.557 -2.887 1.00 69.17 5 ILE B CA 1
ATOM 1387 C C . ILE B 1 5 ? 44.460 41.218 -2.275 1.00 67.47 5 ILE B C 1
ATOM 1388 O O . ILE B 1 5 ? 45.249 40.281 -2.057 1.00 67.70 5 ILE B O 1
ATOM 1392 N N . LYS B 1 6 ? 43.143 41.141 -2.029 1.00 65.12 6 LYS B N 1
ATOM 1393 C CA . LYS B 1 6 ? 42.503 39.962 -1.402 1.00 62.75 6 LYS B CA 1
ATOM 1394 C C . LYS B 1 6 ? 41.151 39.664 -2.011 1.00 59.67 6 LYS B C 1
ATOM 1395 O O . LYS B 1 6 ? 40.246 40.494 -1.926 1.00 60.35 6 LYS B O 1
ATOM 1401 N N . ASP B 1 7 ? 41.017 38.461 -2.569 1.00 55.23 7 ASP B N 1
ATOM 1402 C CA . ASP B 1 7 ? 39.841 38.029 -3.312 1.00 51.99 7 ASP B CA 1
ATOM 1403 C C . ASP B 1 7 ? 38.816 37.317 -2.390 1.00 47.96 7 ASP B C 1
ATOM 1404 O O . ASP B 1 7 ? 38.868 36.114 -2.178 1.00 46.29 7 ASP B O 1
ATOM 1409 N N . PRO B 1 8 ? 37.870 38.068 -1.863 1.00 44.35 8 PRO B N 1
ATOM 1410 C CA . PRO B 1 8 ? 37.041 37.566 -0.757 1.00 41.80 8 PRO B CA 1
ATOM 1411 C C . PRO B 1 8 ? 36.004 36.555 -1.214 1.00 39.35 8 PRO B C 1
ATOM 1412 O O . PRO B 1 8 ? 35.510 36.715 -2.328 1.00 39.56 8 PRO B O 1
ATOM 1416 N N . LEU B 1 9 ? 35.718 35.541 -0.392 1.00 35.39 9 LEU B N 1
ATOM 1417 C CA . LEU B 1 9 ? 34.792 34.449 -0.739 1.00 33.12 9 LEU B CA 1
ATOM 1418 C C . LEU B 1 9 ? 33.352 34.951 -0.981 1.00 32.44 9 LEU B C 1
ATOM 1419 O O . LEU B 1 9 ? 32.661 34.439 -1.899 1.00 32.34 9 LEU B O 1
ATOM 1424 N N . ASN B 1 10 ? 32.961 35.941 -0.183 1.00 30.43 10 ASN B N 1
ATOM 1425 C CA . ASN B 1 10 ? 31.608 36.493 -0.169 1.00 31.92 10 ASN B CA 1
ATOM 1426 C C . ASN B 1 10 ? 30.395 35.547 -0.035 1.00 31.07 10 ASN B C 1
ATOM 1427 O O . ASN B 1 10 ? 29.288 35.828 -0.574 1.00 31.46 10 ASN B O 1
ATOM 1432 N N . TYR B 1 11 ? 30.532 34.478 0.717 1.00 28.69 11 TYR B N 1
ATOM 1433 C CA . TYR B 1 11 ? 29.390 33.664 1.106 1.00 26.79 11 TYR B CA 1
ATOM 1434 C C . TYR B 1 11 ? 28.562 34.471 2.088 1.00 27.58 11 TYR B C 1
ATOM 1435 O O . TYR B 1 11 ? 29.102 35.237 2.845 1.00 25.37 11 TYR B O 1
ATOM 1444 N N . GLU B 1 12 ? 27.227 34.412 1.998 1.00 26.78 12 GLU B N 1
ATOM 1445 C CA . GLU B 1 12 ? 26.400 35.129 2.973 1.00 27.31 12 GLU B CA 1
ATOM 1446 C C . GLU B 1 12 ? 25.999 34.142 4.063 1.00 24.17 12 GLU B C 1
ATOM 1447 O O . GLU B 1 12 ? 25.456 33.112 3.777 1.00 27.21 12 GLU B O 1
ATOM 1453 N N . VAL B 1 13 ? 26.353 34.440 5.304 1.00 21.60 13 VAL B N 1
ATOM 1454 C CA . VAL B 1 13 ? 25.954 33.610 6.407 1.00 20.08 13 VAL B CA 1
ATOM 1455 C C . VAL B 1 13 ? 24.375 33.668 6.611 1.00 17.22 13 VAL B C 1
ATOM 1456 O O . VAL B 1 13 ? 23.883 34.735 6.580 1.00 20.96 13 VAL B O 1
ATOM 1460 N N . GLU B 1 14 ? 23.784 32.533 6.757 1.00 18.88 14 GLU B N 1
ATOM 1461 C CA . GLU B 1 14 ? 22.312 32.455 7.011 1.00 18.27 14 GLU B CA 1
ATOM 1462 C C . GLU B 1 14 ? 21.986 33.013 8.401 1.00 18.73 14 GLU B C 1
ATOM 1463 O O . GLU B 1 14 ? 22.767 32.890 9.355 1.00 17.97 14 GLU B O 1
ATOM 1469 N N . PRO B 1 15 ? 20.786 33.625 8.565 1.00 17.55 15 PRO B N 1
ATOM 1470 C CA . PRO B 1 15 ? 20.325 33.988 9.900 1.00 19.23 15 PRO B CA 1
ATOM 1471 C C . PRO B 1 15 ? 20.288 32.776 10.788 1.00 18.30 15 PRO B C 1
ATOM 1472 O O . PRO B 1 15 ? 20.027 31.641 10.377 1.00 20.50 15 PRO B O 1
ATOM 1476 N N . PHE B 1 16 ? 20.622 32.966 12.060 1.00 19.32 16 PHE B N 1
ATOM 1477 C CA . PHE B 1 16 ? 20.704 31.906 13.038 1.00 18.84 16 PHE B CA 1
ATOM 1478 C C . PHE B 1 16 ? 20.649 32.553 14.427 1.00 17.86 16 PHE B C 1
ATOM 1479 O O . PHE B 1 16 ? 21.100 33.714 14.651 1.00 16.65 16 PHE B O 1
ATOM 1487 N N . THR B 1 17 ? 20.037 31.804 15.299 1.00 19.31 17 THR B N 1
ATOM 1488 C CA . THR B 1 17 ? 20.081 32.003 16.773 1.00 18.87 17 THR B CA 1
ATOM 1489 C C . THR B 1 17 ? 20.253 30.746 17.386 1.00 17.14 17 THR B C 1
ATOM 1490 O O . THR B 1 17 ? 19.428 29.887 17.354 1.00 14.74 17 THR B O 1
ATOM 1494 N N . PHE B 1 18 ? 21.462 30.488 17.977 1.00 15.81 18 PHE B N 1
ATOM 1495 C CA . PHE B 1 18 ? 21.733 29.247 18.654 1.00 17.00 18 PHE B CA 1
ATOM 1496 C C . PHE B 1 18 ? 22.008 29.679 20.115 1.00 15.09 18 PHE B C 1
ATOM 1497 O O . PHE B 1 18 ? 21.978 30.896 20.462 1.00 17.39 18 PHE B O 1
ATOM 1505 N N . GLN B 1 19 ? 22.384 28.714 20.908 1.00 17.54 19 GLN B N 1
ATOM 1506 C CA . GLN B 1 19 ? 22.737 28.894 22.334 1.00 19.66 19 GLN B CA 1
ATOM 1507 C C . GLN B 1 19 ? 24.213 28.596 22.585 1.00 19.08 19 GLN B C 1
ATOM 1508 O O . GLN B 1 19 ? 24.657 27.539 22.142 1.00 18.83 19 GLN B O 1
ATOM 1514 N N . ASN B 1 20 ? 24.803 29.407 23.455 1.00 19.03 20 ASN B N 1
ATOM 1515 C CA . ASN B 1 20 ? 26.231 29.151 23.908 1.00 18.86 20 ASN B CA 1
ATOM 1516 C C . ASN B 1 20 ? 26.329 28.230 25.134 1.00 21.00 20 ASN B C 1
ATOM 1517 O O . ASN B 1 20 ? 25.371 27.571 25.569 1.00 21.20 20 ASN B O 1
ATOM 1522 N N . GLN B 1 21 ? 27.561 28.016 25.591 1.00 20.09 21 GLN B N 1
ATOM 1523 C CA . GLN B 1 21 ? 27.825 27.072 26.654 1.00 22.31 21 GLN B CA 1
ATOM 1524 C C . GLN B 1 21 ? 27.123 27.443 27.997 1.00 23.46 21 GLN B C 1
ATOM 1525 O O . GLN B 1 21 ? 27.064 26.601 28.863 1.00 24.95 21 GLN B O 1
ATOM 1531 N N . ASP B 1 22 ? 26.725 28.684 28.152 1.00 24.75 22 ASP B N 1
ATOM 1532 C CA . ASP B 1 22 ? 25.988 29.167 29.358 1.00 26.31 22 ASP B CA 1
ATOM 1533 C C . ASP B 1 22 ? 24.516 29.224 29.148 1.00 28.12 22 ASP B C 1
ATOM 1534 O O . ASP B 1 22 ? 23.779 29.617 30.058 1.00 30.42 22 ASP B O 1
ATOM 1539 N N . GLY B 1 23 ? 24.082 28.799 27.990 1.00 27.42 23 GLY B N 1
ATOM 1540 C CA . GLY B 1 23 ? 22.650 28.829 27.647 1.00 27.22 23 GLY B CA 1
ATOM 1541 C C . GLY B 1 23 ? 22.123 30.108 27.081 1.00 26.96 23 GLY B C 1
ATOM 1542 O O . GLY B 1 23 ? 20.896 30.277 26.984 1.00 28.82 23 GLY B O 1
ATOM 1543 N N . LYS B 1 24 ? 22.957 31.069 26.748 1.00 24.27 24 LYS B N 1
ATOM 1544 C CA . LYS B 1 24 ? 22.543 32.343 26.237 1.00 24.67 24 LYS B CA 1
ATOM 1545 C C . LYS B 1 24 ? 22.397 32.351 24.724 1.00 24.10 24 LYS B C 1
ATOM 1546 O O . LYS B 1 24 ? 23.194 31.690 24.008 1.00 21.26 24 LYS B O 1
ATOM 1552 N N . ASN B 1 25 ? 21.403 33.081 24.227 1.00 22.95 25 ASN B N 1
ATOM 1553 C CA . ASN B 1 25 ? 21.275 33.265 22.773 1.00 23.53 25 ASN B CA 1
ATOM 1554 C C . ASN B 1 25 ? 22.441 33.994 22.116 1.00 21.39 25 ASN B C 1
ATOM 1555 O O . ASN B 1 25 ? 22.854 35.062 22.575 1.00 22.09 25 ASN B O 1
ATOM 1560 N N . VAL B 1 26 ? 22.878 33.511 20.951 1.00 21.10 26 VAL B N 1
ATOM 1561 C CA . VAL B 1 26 ? 23.883 34.164 20.124 1.00 21.00 26 VAL B CA 1
ATOM 1562 C C . VAL B 1 26 ? 23.412 34.036 18.670 1.00 19.43 26 VAL B C 1
ATOM 1563 O O . VAL B 1 26 ? 23.086 32.966 18.216 1.00 19.75 26 VAL B O 1
ATOM 1567 N N . SER B 1 27 ? 23.299 35.168 18.044 1.00 19.23 27 SER B N 1
ATOM 1568 C CA . SER B 1 27 ? 22.725 35.288 16.701 1.00 21.62 27 SER B CA 1
ATOM 1569 C C . SER B 1 27 ? 23.666 35.951 15.687 1.00 20.09 27 SER B C 1
ATOM 1570 O O . SER B 1 27 ? 24.453 36.770 16.014 1.00 20.70 27 SER B O 1
ATOM 1573 N N . LEU B 1 28 ? 23.396 35.715 14.419 1.00 21.15 28 LEU B N 1
ATOM 1574 C CA . LEU B 1 28 ? 23.996 36.536 13.401 1.00 18.73 28 LEU B CA 1
ATOM 1575 C C . LEU B 1 28 ? 23.795 38.000 13.573 1.00 21.64 28 LEU B C 1
ATOM 1576 O O . LEU B 1 28 ? 24.767 38.777 13.475 1.00 20.55 28 LEU B O 1
ATOM 1581 N N . GLU B 1 29 ? 22.546 38.467 13.898 1.00 20.37 29 GLU B N 1
ATOM 1582 C CA . GLU B 1 29 ? 22.311 39.897 14.049 1.00 22.56 29 GLU B CA 1
ATOM 1583 C C . GLU B 1 29 ? 23.184 40.505 15.190 1.00 21.67 29 GLU B C 1
ATOM 1584 O O . GLU B 1 29 ? 23.737 41.627 15.065 1.00 24.37 29 GLU B O 1
ATOM 1590 N N . SER B 1 30 ? 23.372 39.741 16.252 1.00 23.47 30 SER B N 1
ATOM 1591 C CA . SER B 1 30 ? 24.159 40.147 17.440 1.00 25.06 30 SER B CA 1
ATOM 1592 C C . SER B 1 30 ? 25.666 40.244 17.056 1.00 26.09 30 SER B C 1
ATOM 1593 O O . SER B 1 30 ? 26.412 40.946 17.725 1.00 28.79 30 SER B O 1
ATOM 1596 N N . LEU B 1 31 ? 26.084 39.581 15.978 1.00 25.55 31 LEU B N 1
ATOM 1597 C CA . LEU B 1 31 ? 27.452 39.704 15.413 1.00 25.89 31 LEU B CA 1
ATOM 1598 C C . LEU B 1 31 ? 27.638 40.803 14.377 1.00 28.63 31 LEU B C 1
ATOM 1599 O O . LEU B 1 31 ? 28.757 41.020 13.840 1.00 27.76 31 LEU B O 1
ATOM 1604 N N . LYS B 1 32 ? 26.544 41.469 14.014 1.00 29.04 32 LYS B N 1
ATOM 1605 C CA . LYS B 1 32 ? 26.600 42.576 13.101 1.00 29.50 32 LYS B CA 1
ATOM 1606 C C . LYS B 1 32 ? 27.567 43.618 13.624 1.00 30.00 32 LYS B C 1
ATOM 1607 O O . LYS B 1 32 ? 27.551 43.964 14.771 1.00 29.25 32 LYS B O 1
ATOM 1613 N N . GLY B 1 33 ? 28.428 44.059 12.737 1.00 30.14 33 GLY B N 1
ATOM 1614 C CA . GLY B 1 33 ? 29.457 45.000 13.083 1.00 29.73 33 GLY B CA 1
ATOM 1615 C C . GLY B 1 33 ? 30.690 44.492 13.798 1.00 30.65 33 GLY B C 1
ATOM 1616 O O . GLY B 1 33 ? 31.524 45.329 14.187 1.00 32.96 33 GLY B O 1
ATOM 1617 N N . GLU B 1 34 ? 30.824 43.207 14.006 1.00 30.74 34 GLU B N 1
ATOM 1618 C CA . GLU B 1 34 ? 32.075 42.658 14.537 1.00 31.42 34 GLU B CA 1
ATOM 1619 C C . GLU B 1 34 ? 32.626 41.682 13.469 1.00 29.21 34 GLU B C 1
ATOM 1620 O O . GLU B 1 34 ? 31.904 41.064 12.679 1.00 26.75 34 GLU B O 1
ATOM 1626 N N . VAL B 1 35 ? 33.943 41.626 13.373 1.00 27.98 35 VAL B N 1
ATOM 1627 C CA . VAL B 1 35 ? 34.591 40.582 12.628 1.00 25.74 35 VAL B CA 1
ATOM 1628 C C . VAL B 1 35 ? 34.651 39.416 13.534 1.00 23.22 35 VAL B C 1
ATOM 1629 O O . VAL B 1 35 ? 34.894 39.601 14.742 1.00 25.73 35 VAL B O 1
ATOM 1633 N N . TRP B 1 36 ? 34.480 38.220 12.982 1.00 20.99 36 TRP B N 1
ATOM 1634 C CA . TRP B 1 36 ? 34.559 36.953 13.679 1.00 20.76 36 TRP B CA 1
ATOM 1635 C C . TRP B 1 36 ? 35.126 35.773 12.909 1.00 21.27 36 TRP B C 1
ATOM 1636 O O . TRP B 1 36 ? 35.156 35.717 11.682 1.00 22.31 36 TRP B O 1
ATOM 1647 N N . LEU B 1 37 ? 35.618 34.822 13.659 1.00 22.58 37 LEU B N 1
ATOM 1648 C CA . LEU B 1 37 ? 36.170 33.593 13.175 1.00 22.66 37 LEU B CA 1
ATOM 1649 C C . LEU B 1 37 ? 35.258 32.501 13.607 1.00 22.09 37 LEU B C 1
ATOM 1650 O O . LEU B 1 37 ? 34.771 32.493 14.760 1.00 22.48 37 LEU B O 1
ATOM 1655 N N . ALA B 1 38 ? 35.121 31.501 12.743 1.00 20.91 38 ALA B N 1
ATOM 1656 C CA . ALA B 1 38 ? 34.256 30.353 12.912 1.00 19.60 38 ALA B CA 1
ATOM 1657 C C . ALA B 1 38 ? 34.896 29.025 12.671 1.00 21.21 38 ALA B C 1
ATOM 1658 O O . ALA B 1 38 ? 35.666 28.891 11.704 1.00 22.58 38 ALA B O 1
ATOM 1660 N N . ASP B 1 39 ? 34.555 28.000 13.437 1.00 20.24 39 ASP B N 1
ATOM 1661 C CA . ASP B 1 39 ? 34.946 26.593 13.127 1.00 21.37 39 ASP B CA 1
ATOM 1662 C C . ASP B 1 39 ? 33.871 25.651 13.562 1.00 22.05 39 ASP B C 1
ATOM 1663 O O . ASP B 1 39 ? 32.915 26.111 14.196 1.00 20.47 39 ASP B O 1
ATOM 1668 N N . PHE B 1 40 ? 34.054 24.363 13.287 1.00 25.28 40 PHE B N 1
ATOM 1669 C CA . PHE B 1 40 ? 33.108 23.301 13.472 1.00 26.12 40 PHE B CA 1
ATOM 1670 C C . PHE B 1 40 ? 33.782 22.264 14.303 1.00 28.31 40 PHE B C 1
ATOM 1671 O O . PHE B 1 40 ? 34.872 21.804 13.937 1.00 30.15 40 PHE B O 1
ATOM 1679 N N . ILE B 1 41 ? 33.207 21.958 15.457 1.00 24.50 41 ILE B N 1
ATOM 1680 C CA . ILE B 1 41 ? 33.806 21.051 16.428 1.00 27.09 41 ILE B CA 1
ATOM 1681 C C . ILE B 1 41 ? 32.786 20.046 16.972 1.00 27.49 41 ILE B C 1
ATOM 1682 O O . ILE B 1 41 ? 31.583 20.191 16.746 1.00 24.24 41 ILE B O 1
ATOM 1686 N N . PHE B 1 42 ? 33.268 18.978 17.616 1.00 27.51 42 PHE B N 1
ATOM 1687 C CA . PHE B 1 42 ? 32.428 18.063 18.385 1.00 29.25 42 PHE B CA 1
ATOM 1688 C C . PHE B 1 42 ? 33.154 17.645 19.633 1.00 32.01 42 PHE B C 1
ATOM 1689 O O . PHE B 1 42 ? 34.406 17.541 19.618 1.00 33.02 42 PHE B O 1
ATOM 1697 N N . THR B 1 43 ? 32.423 17.404 20.707 1.00 33.32 43 THR B N 1
ATOM 1698 C CA . THR B 1 43 ? 33.118 17.181 22.003 1.00 34.84 43 THR B CA 1
ATOM 1699 C C . THR B 1 43 ? 33.483 15.730 22.301 1.00 38.39 43 THR B C 1
ATOM 1700 O O . THR B 1 43 ? 34.281 15.473 23.199 1.00 38.69 43 THR B O 1
ATOM 1704 N N . ASN B 1 44 ? 32.891 14.766 21.625 1.00 42.27 44 ASN B N 1
ATOM 1705 C CA . ASN B 1 44 ? 33.080 13.375 22.036 1.00 46.95 44 ASN B CA 1
ATOM 1706 C C . ASN B 1 44 ? 34.124 12.678 21.186 1.00 50.27 44 ASN B C 1
ATOM 1707 O O . ASN B 1 44 ? 33.876 12.290 20.042 1.00 51.78 44 ASN B O 1
ATOM 1712 N N . CYS B 1 45 ? 35.311 12.566 21.741 1.00 54.38 45 CYS B N 1
ATOM 1713 C CA . CYS B 1 45 ? 36.364 11.829 21.085 1.00 58.32 45 CYS B CA 1
ATOM 1714 C C . CYS B 1 45 ? 37.379 11.300 22.071 1.00 59.74 45 CYS B C 1
ATOM 1715 O O . CYS B 1 45 ? 37.636 11.913 23.116 1.00 60.77 45 CYS B O 1
ATOM 1718 N N . GLU B 1 46 ? 37.944 10.148 21.717 1.00 61.72 46 GLU B N 1
ATOM 1719 C CA . GLU B 1 46 ? 38.732 9.345 22.641 1.00 62.81 46 GLU B CA 1
ATOM 1720 C C . GLU B 1 46 ? 39.976 8.859 21.941 1.00 63.78 46 GLU B C 1
ATOM 1721 O O . GLU B 1 46 ? 39.880 8.056 20.986 1.00 64.67 46 GLU B O 1
ATOM 1726 N N . THR B 1 47 ? 41.117 9.350 22.437 1.00 63.85 47 THR B N 1
ATOM 1727 C CA . THR B 1 47 ? 42.459 8.926 22.046 1.00 63.93 47 THR B CA 1
ATOM 1728 C C . THR B 1 47 ? 43.027 9.825 20.943 1.00 63.47 47 THR B C 1
ATOM 1729 O O . THR B 1 47 ? 44.084 10.449 21.135 1.00 63.81 47 THR B O 1
ATOM 1733 N N . ILE B 1 48 ? 42.319 9.901 19.812 1.00 62.57 48 ILE B N 1
ATOM 1734 C CA . ILE B 1 48 ? 42.705 10.757 18.697 1.00 61.42 48 ILE B CA 1
ATOM 1735 C C . ILE B 1 48 ? 41.600 11.770 18.495 1.00 60.14 48 ILE B C 1
ATOM 1736 O O . ILE B 1 48 ? 40.463 11.398 18.157 1.00 60.36 48 ILE B O 1
ATOM 1740 N N . CYS B 1 49 ? 41.919 13.048 18.683 1.00 57.69 49 CYS B N 1
ATOM 1741 C CA . CYS B 1 49 ? 40.911 14.073 18.475 1.00 56.40 49 CYS B CA 1
ATOM 1742 C C . CYS B 1 49 ? 41.450 15.329 17.844 1.00 52.80 49 CYS B C 1
ATOM 1743 O O . CYS B 1 49 ? 42.535 15.790 18.172 1.00 53.39 49 CYS B O 1
ATOM 1746 N N . PRO B 1 50 ? 40.677 15.894 16.930 1.00 48.23 50 PRO B N 1
ATOM 1747 C CA . PRO B 1 50 ? 41.241 16.865 16.012 1.00 45.81 50 PRO B CA 1
ATOM 1748 C C . PRO B 1 50 ? 41.725 18.049 16.825 1.00 44.19 50 PRO B C 1
ATOM 1749 O O . PRO B 1 50 ? 41.243 18.288 17.959 1.00 42.88 50 PRO B O 1
ATOM 1753 N N . PRO B 1 51 ? 42.683 18.784 16.298 1.00 41.71 51 PRO B N 1
ATOM 1754 C CA . PRO B 1 51 ? 43.029 19.995 17.030 1.00 40.62 51 PRO B CA 1
ATOM 1755 C C . PRO B 1 51 ? 41.789 20.838 16.967 1.00 38.12 51 PRO B C 1
ATOM 1756 O O . PRO B 1 51 ? 40.941 20.880 17.919 1.00 42.00 51 PRO B O 1
ATOM 1760 N N . MET B 1 52 ? 41.615 21.389 15.803 1.00 28.58 52 MET B N 1
ATOM 1761 C CA . MET B 1 52 ? 41.129 22.687 15.662 1.00 22.94 52 MET B CA 1
ATOM 1762 C C . MET B 1 52 ? 41.055 23.534 16.899 1.00 17.26 52 MET B C 1
ATOM 1763 O O . MET B 1 52 ? 41.350 24.736 16.839 1.00 19.31 52 MET B O 1
ATOM 1768 N N . THR B 1 53 ? 40.528 23.073 18.022 1.00 18.05 53 THR B N 1
ATOM 1769 C CA . THR B 1 53 ? 40.333 24.082 19.048 1.00 20.61 53 THR B CA 1
ATOM 1770 C C . THR B 1 53 ? 41.619 24.457 19.789 1.00 20.97 53 THR B C 1
ATOM 1771 O O . THR B 1 53 ? 41.772 25.565 20.131 1.00 22.42 53 THR B O 1
ATOM 1775 N N . ALA B 1 54 ? 42.544 23.542 19.806 1.00 22.32 54 ALA B N 1
ATOM 1776 C CA . ALA B 1 54 ? 43.969 23.904 20.131 1.00 23.30 54 ALA B CA 1
ATOM 1777 C C . ALA B 1 54 ? 44.590 24.986 19.282 1.00 21.26 54 ALA B C 1
ATOM 1778 O O . ALA B 1 54 ? 45.125 25.898 19.825 1.00 20.96 54 ALA B O 1
ATOM 1780 N N . HIS B 1 55 ? 44.500 24.897 17.932 1.00 20.44 55 HIS B N 1
ATOM 1781 C CA . HIS B 1 55 ? 44.860 25.951 17.025 1.00 19.41 55 HIS B CA 1
ATOM 1782 C C . HIS B 1 55 ? 44.225 27.370 17.264 1.00 21.09 55 HIS B C 1
ATOM 1783 O O . HIS B 1 55 ? 44.592 28.341 17.360 1.00 21.00 55 HIS B O 1
ATOM 1790 N N . MET B 1 56 ? 42.849 27.115 17.445 1.00 21.35 56 MET B N 1
ATOM 1791 C CA . MET B 1 56 ? 42.010 28.252 17.672 1.00 19.23 56 MET B CA 1
ATOM 1792 C C . MET B 1 56 ? 42.372 28.951 19.008 1.00 19.36 56 MET B C 1
ATOM 1793 O O . MET B 1 56 ? 42.300 30.174 19.085 1.00 19.59 56 MET B O 1
ATOM 1798 N N . THR B 1 57 ? 42.727 28.163 19.997 1.00 22.07 57 THR B N 1
ATOM 1799 C CA . THR B 1 57 ? 43.204 28.667 21.338 1.00 23.88 57 THR B CA 1
ATOM 1800 C C . THR B 1 57 ? 44.477 29.474 21.157 1.00 23.43 57 THR B C 1
ATOM 1801 O O . THR B 1 57 ? 44.555 30.631 21.543 1.00 23.50 57 THR B O 1
ATOM 1805 N N . ASP B 1 58 ? 45.352 28.996 20.299 1.00 25.56 58 ASP B N 1
ATOM 1806 C CA . ASP B 1 58 ? 46.580 29.790 20.014 1.00 26.47 58 ASP B CA 1
ATOM 1807 C C . ASP B 1 58 ? 46.257 31.062 19.287 1.00 24.50 58 ASP B C 1
ATOM 1808 O O . ASP B 1 58 ? 46.759 32.138 19.579 1.00 25.72 58 ASP B O 1
ATOM 1813 N N . LEU B 1 59 ? 45.319 30.997 18.332 1.00 24.37 59 LEU B N 1
ATOM 1814 C CA . LEU B 1 59 ? 44.937 32.189 17.633 1.00 23.10 59 LEU B CA 1
ATOM 1815 C C . LEU B 1 59 ? 44.313 33.257 18.522 1.00 22.32 59 LEU B C 1
ATOM 1816 O O . LEU B 1 59 ? 44.551 34.455 18.374 1.00 25.39 59 LEU B O 1
ATOM 1821 N N . GLN B 1 60 ? 43.441 32.845 19.410 1.00 26.21 60 GLN B N 1
ATOM 1822 C CA . GLN B 1 60 ? 42.782 33.754 20.356 1.00 26.34 60 GLN B CA 1
ATOM 1823 C C . GLN B 1 60 ? 43.871 34.466 21.205 1.00 27.62 60 GLN B C 1
ATOM 1824 O O . GLN B 1 60 ? 43.822 35.662 21.433 1.00 29.60 60 GLN B O 1
ATOM 1830 N N . LYS B 1 61 ? 44.842 33.671 21.612 1.00 29.35 61 LYS B N 1
ATOM 1831 C CA . LYS B 1 61 ? 46.020 34.191 22.340 1.00 29.89 61 LYS B CA 1
ATOM 1832 C C . LYS B 1 61 ? 46.810 35.272 21.566 1.00 28.98 61 LYS B C 1
ATOM 1833 O O . LYS B 1 61 ? 47.098 36.325 22.112 1.00 29.10 61 LYS B O 1
ATOM 1839 N N . LYS B 1 62 ? 47.112 35.046 20.284 1.00 28.18 62 LYS B N 1
ATOM 1840 C CA . LYS B 1 62 ? 47.812 36.016 19.438 1.00 27.97 62 LYS B CA 1
ATOM 1841 C C . LYS B 1 62 ? 47.033 37.259 19.128 1.00 29.26 62 LYS B C 1
ATOM 1842 O O . LYS B 1 62 ? 47.555 38.370 18.983 1.00 29.37 62 LYS B O 1
ATOM 1848 N N . LEU B 1 63 ? 45.727 37.093 18.989 1.00 28.83 63 LEU B N 1
ATOM 1849 C CA . LEU B 1 63 ? 44.860 38.245 18.698 1.00 28.51 63 LEU B CA 1
ATOM 1850 C C . LEU B 1 63 ? 44.773 39.217 19.882 1.00 28.86 63 LEU B C 1
ATOM 1851 O O . LEU B 1 63 ? 44.765 40.407 19.681 1.00 31.77 63 LEU B O 1
ATOM 1856 N N . LYS B 1 64 ? 44.666 38.687 21.071 1.00 31.41 64 LYS B N 1
ATOM 1857 C CA . LYS B 1 64 ? 44.561 39.507 22.293 1.00 33.80 64 LYS B CA 1
ATOM 1858 C C . LYS B 1 64 ? 45.923 40.138 22.599 1.00 35.24 64 LYS B C 1
ATOM 1859 O O . LYS B 1 64 ? 45.951 41.285 22.956 1.00 36.50 64 LYS B O 1
ATOM 1865 N N . ALA B 1 65 ? 47.031 39.415 22.419 1.00 36.39 65 ALA B N 1
ATOM 1866 C CA . ALA B 1 65 ? 48.351 40.063 22.424 1.00 37.18 65 ALA B CA 1
ATOM 1867 C C . ALA B 1 65 ? 48.470 41.290 21.482 1.00 38.48 65 ALA B C 1
ATOM 1868 O O . ALA B 1 65 ? 49.131 42.279 21.821 1.00 39.49 65 ALA B O 1
ATOM 1870 N N . GLU B 1 66 ? 47.826 41.257 20.323 1.00 38.98 66 GLU B N 1
ATOM 1871 C CA . GLU B 1 66 ? 47.802 42.381 19.405 1.00 39.75 66 GLU B CA 1
ATOM 1872 C C . GLU B 1 66 ? 46.700 43.443 19.738 1.00 40.99 66 GLU B C 1
ATOM 1873 O O . GLU B 1 66 ? 46.483 44.424 18.990 1.00 41.09 66 GLU B O 1
ATOM 1879 N N . ASN B 1 67 ? 45.987 43.224 20.838 1.00 41.40 67 ASN B N 1
ATOM 1880 C CA . ASN B 1 67 ? 44.781 43.966 21.123 1.00 42.27 67 ASN B CA 1
ATOM 1881 C C . ASN B 1 67 ? 43.864 44.149 19.902 1.00 41.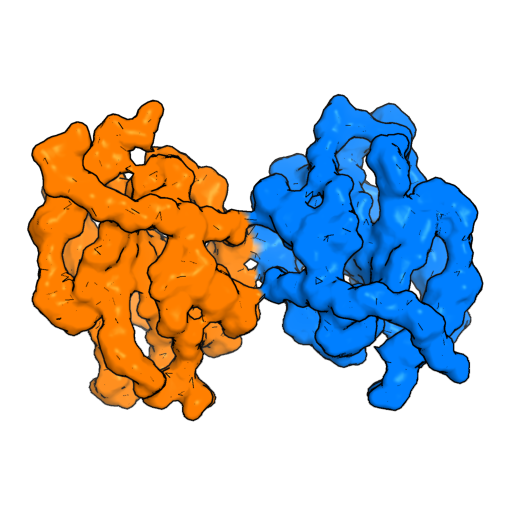32 67 ASN B C 1
ATOM 1882 O O . ASN B 1 67 ? 43.515 45.270 19.536 1.00 41.28 67 ASN B O 1
ATOM 1887 N N . ILE B 1 68 ? 43.492 43.045 19.247 1.00 41.13 68 ILE B N 1
ATOM 1888 C CA . ILE B 1 68 ? 42.573 43.138 18.102 1.00 41.06 68 ILE B CA 1
ATOM 1889 C C . ILE B 1 68 ? 41.160 42.711 18.552 1.00 40.11 68 ILE B C 1
ATOM 1890 O O . ILE B 1 68 ? 40.999 41.720 19.259 1.00 40.74 68 ILE B O 1
ATOM 1894 N N . ASP B 1 69 ? 40.181 43.534 18.186 1.00 38.72 69 ASP B N 1
ATOM 1895 C CA . ASP B 1 69 ? 38.757 43.350 18.479 1.00 38.88 69 ASP B CA 1
ATOM 1896 C C . ASP B 1 69 ? 38.176 42.301 17.496 1.00 36.42 69 ASP B C 1
ATOM 1897 O O . ASP B 1 69 ? 38.124 42.554 16.270 1.00 38.65 69 ASP B O 1
ATOM 1902 N N . VAL B 1 70 ? 37.808 41.130 18.020 1.00 33.75 70 VAL B N 1
ATOM 1903 C CA . VAL B 1 70 ? 37.412 39.935 17.225 1.00 31.13 70 VAL B CA 1
ATOM 1904 C C . VAL B 1 70 ? 36.596 38.957 18.078 1.00 29.67 70 VAL B C 1
ATOM 1905 O O . VAL B 1 70 ? 36.847 38.785 19.272 1.00 29.08 70 VAL B O 1
ATOM 1909 N N . ARG B 1 71 ? 35.589 38.291 17.512 1.00 27.64 71 ARG B N 1
ATOM 1910 C CA . ARG B 1 71 ? 34.905 37.259 18.237 1.00 25.75 71 ARG B CA 1
ATOM 1911 C C . ARG B 1 71 ? 35.183 35.938 17.612 1.00 23.06 71 ARG B C 1
ATOM 1912 O O . ARG B 1 71 ? 35.523 35.816 16.443 1.00 24.34 71 ARG B O 1
ATOM 1920 N N . ILE B 1 72 ? 35.045 34.934 18.379 1.00 20.90 72 ILE B N 1
ATOM 1921 C CA . ILE B 1 72 ? 35.229 33.587 17.929 1.00 20.39 72 ILE B CA 1
ATOM 1922 C C . ILE B 1 72 ? 33.997 32.693 18.207 1.00 22.19 72 ILE B C 1
ATOM 1923 O O . ILE B 1 72 ? 33.338 32.735 19.322 1.00 19.47 72 ILE B O 1
ATOM 1927 N N . ILE B 1 73 ? 33.618 31.951 17.182 1.00 19.30 73 ILE B N 1
ATOM 1928 C CA . ILE B 1 73 ? 32.470 31.078 17.226 1.00 19.32 73 ILE B CA 1
ATOM 1929 C C . ILE B 1 73 ? 32.825 29.673 16.823 1.00 19.82 73 ILE B C 1
ATOM 1930 O O . ILE B 1 73 ? 33.336 29.371 15.715 1.00 20.44 73 ILE B O 1
ATOM 1934 N N . SER B 1 74 ? 32.527 28.729 17.695 1.00 17.22 74 SER B N 1
ATOM 1935 C CA . SER B 1 74 ? 32.658 27.321 17.430 1.00 17.02 74 SER B CA 1
ATOM 1936 C C . SER B 1 74 ? 31.274 26.709 17.422 1.00 18.46 74 SER B C 1
ATOM 1937 O O . SER B 1 74 ? 30.593 26.662 18.474 1.00 19.63 74 SER B O 1
ATOM 1940 N N . PHE B 1 75 ? 30.930 26.213 16.260 1.00 18.99 75 PHE B N 1
ATOM 1941 C CA . PHE B 1 75 ? 29.709 25.461 16.084 1.00 17.06 75 PHE B CA 1
ATOM 1942 C C . PHE B 1 75 ? 29.829 23.954 16.297 1.00 17.11 75 PHE B C 1
ATOM 1943 O O . PHE B 1 75 ? 30.662 23.257 15.659 1.00 18.70 75 PHE B O 1
ATOM 1951 N N . SER B 1 76 ? 29.028 23.376 17.177 1.00 17.25 76 SER B N 1
ATOM 1952 C CA . SER B 1 76 ? 28.965 21.932 17.333 1.00 18.49 76 SER B CA 1
ATOM 1953 C C . SER B 1 76 ? 28.385 21.280 16.109 1.00 20.29 76 SER B C 1
ATOM 1954 O O . SER B 1 76 ? 27.346 21.703 15.640 1.00 20.71 76 SER B O 1
ATOM 1957 N N . VAL B 1 77 ? 28.977 20.172 15.699 1.00 20.28 77 VAL B N 1
ATOM 1958 C CA . VAL B 1 77 ? 28.453 19.268 14.685 1.00 21.01 77 VAL B CA 1
ATOM 1959 C C . VAL B 1 77 ? 27.916 17.993 15.222 1.00 22.32 77 VAL B C 1
ATOM 1960 O O . VAL B 1 77 ? 27.600 17.098 14.458 1.00 24.14 77 VAL B O 1
ATOM 1964 N N . ASP B 1 78 ? 27.713 17.922 16.546 1.00 23.51 78 ASP B N 1
ATOM 1965 C CA . ASP B 1 78 ? 27.106 16.808 17.145 1.00 24.50 78 ASP B CA 1
ATOM 1966 C C . ASP B 1 78 ? 26.176 17.282 18.277 1.00 24.28 78 ASP B C 1
ATOM 1967 O O . ASP B 1 78 ? 26.348 16.921 19.413 1.00 22.78 78 ASP B O 1
ATOM 1972 N N . PRO B 1 79 ? 25.217 18.162 17.931 1.00 24.84 79 PRO B N 1
ATOM 1973 C CA . PRO B 1 79 ? 24.357 18.790 18.927 1.00 25.07 79 PRO B CA 1
ATOM 1974 C C . PRO B 1 79 ? 23.529 17.903 19.838 1.00 27.07 79 PRO B C 1
ATOM 1975 O O . PRO B 1 79 ? 23.232 18.460 20.928 1.00 30.56 79 PRO B O 1
ATOM 1979 N N . GLU B 1 80 ? 23.115 16.704 19.438 1.00 29.62 80 GLU B N 1
ATOM 1980 C CA . GLU B 1 80 ? 22.460 15.717 20.306 1.00 31.80 80 GLU B CA 1
ATOM 1981 C C . GLU B 1 80 ? 23.281 15.491 21.582 1.00 32.80 80 GLU B C 1
ATOM 1982 O O . GLU B 1 80 ? 22.734 15.439 22.663 1.00 31.59 80 GLU B O 1
ATOM 1988 N N . ASN B 1 81 ? 24.600 15.262 21.399 1.00 32.99 81 ASN B N 1
ATOM 1989 C CA . ASN B 1 81 ? 25.556 15.026 22.498 1.00 31.73 81 ASN B CA 1
ATOM 1990 C C . ASN B 1 81 ? 26.123 16.254 23.173 1.00 31.40 81 ASN B C 1
ATOM 1991 O O . ASN B 1 81 ? 26.426 16.192 24.390 1.00 30.28 81 ASN B O 1
ATOM 1996 N N . ASP B 1 82 ? 26.312 17.345 22.413 1.00 28.87 82 ASP B N 1
ATOM 1997 C CA . ASP B 1 82 ? 27.015 18.515 22.851 1.00 28.44 82 ASP B CA 1
ATOM 1998 C C . ASP B 1 82 ? 26.042 19.528 23.404 1.00 28.32 82 ASP B C 1
ATOM 1999 O O . ASP B 1 82 ? 25.917 20.633 22.871 1.00 29.68 82 ASP B O 1
ATOM 2004 N N . LYS B 1 83 ? 25.422 19.212 24.545 1.00 27.52 83 LYS B N 1
ATOM 2005 C CA . LYS B 1 83 ? 24.666 20.206 25.249 1.00 29.05 83 LYS B CA 1
ATOM 2006 C C . LYS B 1 83 ? 25.608 21.170 25.957 1.00 28.60 83 LYS B C 1
ATOM 2007 O O . LYS B 1 83 ? 26.814 20.882 26.018 1.00 29.52 83 LYS B O 1
ATOM 2013 N N . PRO B 1 84 ? 25.109 22.295 26.435 1.00 26.63 84 PRO B N 1
ATOM 2014 C CA . PRO B 1 84 ? 25.946 23.368 26.976 1.00 27.97 84 PRO B CA 1
ATOM 2015 C C . PRO B 1 84 ? 26.881 22.891 28.075 1.00 28.83 84 PRO B C 1
ATOM 2016 O O . PRO B 1 84 ? 28.063 23.311 28.119 1.00 29.52 84 PRO B O 1
ATOM 2020 N N . LYS B 1 85 ? 26.444 21.955 28.920 1.00 28.19 85 LYS B N 1
ATOM 2021 C CA . LYS B 1 85 ? 27.386 21.466 29.945 1.00 28.89 85 LYS B CA 1
ATOM 2022 C C . LYS B 1 85 ? 28.593 20.735 29.308 1.00 27.84 85 LYS B C 1
ATOM 2023 O O . LYS B 1 85 ? 29.724 20.822 29.797 1.00 26.94 85 LYS B O 1
ATOM 2029 N N . GLN B 1 86 ? 28.334 19.960 28.278 1.00 25.90 86 GLN B N 1
ATOM 2030 C CA . GLN B 1 86 ? 29.371 19.225 27.542 1.00 26.67 86 GLN B CA 1
ATOM 2031 C C . GLN B 1 86 ? 30.297 20.202 26.861 1.00 25.35 86 GLN B C 1
ATOM 2032 O O . GLN B 1 86 ? 31.504 19.918 26.784 1.00 24.16 86 GLN B O 1
ATOM 2038 N N . LEU B 1 87 ? 29.767 21.358 26.390 1.00 22.95 87 LEU B N 1
ATOM 2039 C CA . LEU B 1 87 ? 30.589 22.374 25.772 1.00 21.85 87 LEU B CA 1
ATOM 2040 C C . LEU B 1 87 ? 31.530 22.961 26.778 1.00 22.27 87 LEU B C 1
ATOM 2041 O O . LEU B 1 87 ? 32.716 23.127 26.458 1.00 21.65 87 LEU B O 1
ATOM 2046 N N . LYS B 1 88 ? 31.042 23.261 27.987 1.00 20.57 88 LYS B N 1
ATOM 2047 C CA . LYS B 1 88 ? 31.932 23.689 29.041 1.00 22.62 88 LYS B CA 1
ATOM 2048 C C . LYS B 1 88 ? 32.998 22.669 29.422 1.00 21.47 88 LYS B C 1
ATOM 2049 O O . LYS B 1 88 ? 34.132 23.063 29.602 1.00 22.26 88 LYS B O 1
ATOM 2055 N N . LYS B 1 89 ? 32.660 21.428 29.551 1.00 22.61 89 LYS B N 1
ATOM 2056 C CA . LYS B 1 89 ? 33.640 20.394 29.927 1.00 23.02 89 LYS B CA 1
ATOM 2057 C C . LYS B 1 89 ? 34.664 20.154 28.831 1.00 24.49 89 LYS B C 1
ATOM 2058 O O . LYS B 1 89 ? 35.857 19.909 29.125 1.00 23.80 89 LYS B O 1
ATOM 2064 N N . PHE B 1 90 ? 34.262 20.259 27.567 1.00 22.38 90 PHE B N 1
ATOM 2065 C CA . PHE B 1 90 ? 35.280 20.100 26.481 1.00 20.94 90 PHE B CA 1
ATOM 2066 C C . PHE B 1 90 ? 36.176 21.291 26.501 1.00 21.85 90 PHE B C 1
ATOM 2067 O O . PHE B 1 90 ? 37.458 21.136 26.316 1.00 22.20 90 PHE B O 1
ATOM 2075 N N . ALA B 1 91 ? 35.595 22.477 26.625 1.00 21.44 91 ALA B N 1
ATOM 2076 C CA . ALA B 1 91 ? 36.362 23.710 26.666 1.00 22.44 91 ALA B CA 1
ATOM 2077 C C . ALA B 1 91 ? 37.438 23.719 27.821 1.00 24.94 91 ALA B C 1
ATOM 2078 O O . ALA B 1 91 ? 38.417 24.384 27.723 1.00 25.06 91 ALA B O 1
ATOM 2080 N N . ALA B 1 92 ? 37.135 22.972 28.863 1.00 24.50 92 ALA B N 1
ATOM 2081 C CA . ALA B 1 92 ? 37.939 22.951 30.079 1.00 26.83 92 ALA B CA 1
ATOM 2082 C C . ALA B 1 92 ? 39.345 22.305 29.781 1.00 27.52 92 ALA B C 1
ATOM 2083 O O . ALA B 1 92 ? 40.317 22.490 30.543 1.00 30.15 92 ALA B O 1
ATOM 2085 N N . ASN B 1 93 ? 39.458 21.607 28.659 1.00 26.46 93 ASN B N 1
ATOM 2086 C CA . ASN B 1 93 ? 40.692 20.968 28.243 1.00 27.69 93 ASN B CA 1
ATOM 2087 C C . ASN B 1 93 ? 41.678 21.887 27.654 1.00 27.65 93 ASN B C 1
ATOM 2088 O O . ASN B 1 93 ? 42.807 21.420 27.305 1.00 30.56 93 ASN B O 1
ATOM 2093 N N . TYR B 1 94 ? 41.331 23.156 27.513 1.00 26.48 94 TYR B N 1
ATOM 2094 C CA . TYR B 1 94 ? 42.136 24.146 26.838 1.00 27.98 94 TYR B CA 1
ATOM 209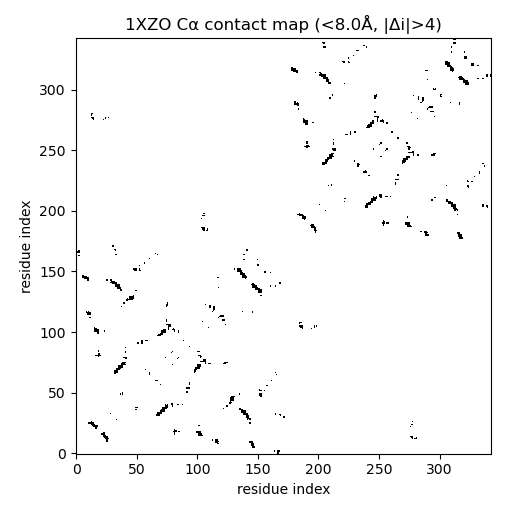5 C C . TYR B 1 94 ? 42.285 25.367 27.675 1.00 28.98 94 TYR B C 1
ATOM 2096 O O . TYR B 1 94 ? 41.364 25.716 28.429 1.00 29.49 94 TYR B O 1
ATOM 2105 N N . PRO B 1 95 ? 43.422 26.088 27.558 1.00 29.21 95 PRO B N 1
ATOM 2106 C CA . PRO B 1 95 ? 43.595 27.342 28.292 1.00 29.08 95 PRO B CA 1
ATOM 2107 C C . PRO B 1 95 ? 42.993 28.533 27.570 1.00 29.68 95 PRO B C 1
ATOM 2108 O O . PRO B 1 95 ? 43.597 29.565 27.365 1.00 31.12 95 PRO B O 1
ATOM 2112 N N . LEU B 1 96 ? 41.731 28.403 27.145 1.00 28.08 96 LEU B N 1
ATOM 2113 C CA . LEU B 1 96 ? 41.083 29.459 26.406 1.00 28.11 96 LEU B CA 1
ATOM 2114 C C . LEU B 1 96 ? 40.233 30.321 27.341 1.00 27.69 96 LEU B C 1
ATOM 2115 O O . LEU B 1 96 ? 40.116 30.036 28.539 1.00 27.84 96 LEU B O 1
ATOM 2120 N N . SER B 1 97 ? 39.799 31.449 26.832 1.00 27.44 97 SER B N 1
ATOM 2121 C CA . SER B 1 97 ? 38.926 32.407 27.510 1.00 27.55 97 SER B CA 1
ATOM 2122 C C . SER B 1 97 ? 37.544 32.463 26.783 1.00 27.34 97 SER B C 1
ATOM 2123 O O . SER B 1 97 ? 37.487 32.599 25.552 1.00 25.03 97 SER B O 1
ATOM 2126 N N . PHE B 1 98 ? 36.444 32.437 27.547 1.00 28.84 98 PHE B N 1
ATOM 2127 C CA . PHE B 1 98 ? 35.106 32.665 26.947 1.00 27.92 98 PHE B CA 1
ATOM 2128 C C . PHE B 1 98 ? 34.765 34.153 26.742 1.00 29.60 98 PHE B C 1
ATOM 2129 O O . PHE B 1 98 ? 33.655 34.513 26.270 1.00 29.09 98 PHE B O 1
ATOM 2137 N N . ASP B 1 99 ? 35.714 35.052 27.013 1.00 30.24 99 ASP B N 1
ATOM 2138 C CA . ASP B 1 99 ? 35.515 36.499 26.907 1.00 30.22 99 ASP B CA 1
ATOM 2139 C C . ASP B 1 99 ? 35.025 36.986 25.548 1.00 29.38 99 ASP B C 1
ATOM 2140 O O . ASP B 1 99 ? 34.215 37.912 25.460 1.00 31.12 99 ASP B O 1
ATOM 2145 N N . ASN B 1 100 ? 35.609 36.440 24.478 1.00 27.23 100 ASN B N 1
ATOM 2146 C CA . ASN B 1 100 ? 35.247 36.743 23.083 1.00 27.38 100 ASN B CA 1
ATOM 2147 C C . ASN B 1 100 ? 35.141 35.431 22.259 1.00 24.63 100 ASN B C 1
ATOM 2148 O O . ASN B 1 100 ? 35.445 35.410 21.091 1.00 26.44 100 ASN B O 1
ATOM 2153 N N . TRP B 1 101 ? 34.772 34.360 22.907 1.00 26.19 101 TRP B N 1
ATOM 2154 C CA . TRP B 1 101 ? 34.526 33.040 22.290 1.00 24.94 101 TRP B CA 1
ATOM 2155 C C . TRP B 1 101 ? 33.270 32.341 22.859 1.00 24.06 101 TRP B C 1
ATOM 2156 O O . TRP B 1 101 ? 33.139 32.059 24.091 1.00 23.46 101 TRP B O 1
ATOM 2167 N N . ASP B 1 102 ? 32.387 31.978 21.930 1.00 21.99 102 ASP B N 1
ATOM 2168 C CA . ASP B 1 102 ? 31.214 31.204 22.216 1.00 22.19 102 ASP B CA 1
ATOM 2169 C C . ASP B 1 102 ? 31.235 29.851 21.512 1.00 21.52 102 ASP B C 1
ATOM 2170 O O . ASP B 1 102 ? 31.524 29.789 20.273 1.00 19.15 102 ASP B O 1
ATOM 2175 N N . PHE B 1 103 ? 30.905 28.784 22.232 1.00 17.98 103 PHE B N 1
ATOM 2176 C CA . PHE B 1 103 ? 30.650 27.454 21.694 1.00 18.57 103 PHE B CA 1
ATOM 2177 C C . PHE B 1 103 ? 29.147 27.315 21.602 1.00 19.20 103 PHE B C 1
ATOM 2178 O O . PHE B 1 103 ? 28.523 27.638 22.550 1.00 18.21 103 PHE B O 1
ATOM 2186 N N . LEU B 1 104 ? 28.644 26.863 20.488 1.00 20.21 104 LEU B N 1
ATOM 2187 C CA . LEU B 1 104 ? 27.203 26.925 20.217 1.00 18.42 104 LEU B CA 1
ATOM 2188 C C . LEU B 1 104 ? 26.610 25.595 19.970 1.00 18.72 104 LEU B C 1
ATOM 2189 O O . LEU B 1 104 ? 27.220 24.678 19.436 1.00 18.83 104 LEU B O 1
ATOM 2194 N N . THR B 1 105 ? 25.308 25.474 20.371 1.00 18.20 105 THR B N 1
ATOM 2195 C CA . THR B 1 105 ? 24.532 24.311 20.228 1.00 19.39 105 THR B CA 1
ATOM 2196 C C . THR B 1 105 ? 23.033 24.818 20.202 1.00 15.28 105 THR B C 1
ATOM 2197 O O . THR B 1 105 ? 22.839 26.016 19.994 1.00 16.51 105 THR B O 1
ATOM 2201 N N . GLY B 1 106 ? 22.099 23.935 20.520 1.00 20.24 106 GLY B N 1
ATOM 2202 C CA . GLY B 1 106 ? 20.662 24.265 20.529 1.00 20.08 106 GLY B CA 1
ATOM 2203 C C . GLY B 1 106 ? 20.022 24.229 19.114 1.00 17.44 106 GLY B C 1
ATOM 2204 O O . GLY B 1 106 ? 19.476 25.256 18.677 1.00 19.53 106 GLY B O 1
ATOM 2205 N N . TYR B 1 107 ? 20.213 23.131 18.454 1.00 18.39 107 TYR B N 1
ATOM 2206 C CA . TYR B 1 107 ? 19.745 22.901 17.083 1.00 18.51 107 TYR B CA 1
ATOM 2207 C C . TYR B 1 107 ? 19.837 21.465 16.823 1.00 20.23 107 TYR B C 1
ATOM 2208 O O . TYR B 1 107 ? 20.600 20.740 17.483 1.00 22.75 107 TYR B O 1
ATOM 2217 N N . SER B 1 108 ? 19.065 20.985 15.821 1.00 20.55 108 SER B N 1
ATOM 2218 C CA . SER B 1 108 ? 19.152 19.609 15.432 1.00 19.26 108 SER B CA 1
ATOM 2219 C C . SER B 1 108 ? 20.388 19.434 14.455 1.00 17.34 108 SER B C 1
ATOM 2220 O O . SER B 1 108 ? 20.869 20.383 13.900 1.00 16.95 108 SER B O 1
ATOM 2223 N N . GLN B 1 109 ? 20.707 18.208 14.189 1.00 20.40 109 GLN B N 1
ATOM 2224 C CA . GLN B 1 109 ? 21.764 17.795 13.226 1.00 22.55 109 GLN B CA 1
ATOM 2225 C C . GLN B 1 109 ? 21.366 18.281 11.842 1.00 21.01 109 GLN B C 1
ATOM 2226 O O . GLN B 1 109 ? 22.118 18.883 11.085 1.00 20.68 109 GLN B O 1
ATOM 2232 N N . SER B 1 110 ? 20.077 18.157 11.535 1.00 22.07 110 SER B N 1
ATOM 2233 C CA . SER B 1 110 ? 19.628 18.690 10.234 1.00 21.62 110 SER B CA 1
ATOM 2234 C C . SER B 1 110 ? 19.773 20.164 10.044 1.00 18.89 110 SER B C 1
ATOM 2235 O O . SER B 1 110 ? 20.118 20.626 8.946 1.00 17.22 110 SER B O 1
ATOM 2238 N N . GLU B 1 111 ? 19.547 20.940 11.091 1.00 18.53 111 GLU B N 1
ATOM 2239 C CA . GLU B 1 111 ? 19.631 22.365 10.997 1.00 17.77 111 GLU B CA 1
ATOM 2240 C C . GLU B 1 111 ? 21.097 22.760 10.766 1.00 18.45 111 GLU B C 1
ATOM 2241 O O . GLU B 1 111 ? 21.363 23.627 9.950 1.00 16.32 111 GLU B O 1
ATOM 2247 N N . ILE B 1 112 ? 21.998 22.110 11.491 1.00 18.14 112 ILE B N 1
ATOM 2248 C CA . ILE B 1 112 ? 23.385 22.607 11.362 1.00 16.82 112 ILE B CA 1
ATOM 2249 C C . ILE B 1 112 ? 24.007 22.171 10.060 1.00 16.00 112 ILE B C 1
ATOM 2250 O O . ILE B 1 112 ? 24.861 22.906 9.551 1.00 17.79 112 ILE B O 1
ATOM 2254 N N . GLU B 1 113 ? 23.647 20.998 9.599 1.00 19.12 113 GLU B N 1
ATOM 2255 C CA . GLU B 1 113 ? 24.164 20.509 8.318 1.00 20.50 113 GLU B CA 1
ATOM 2256 C C . GLU B 1 113 ? 23.786 21.427 7.208 1.00 19.06 113 GLU B C 1
ATOM 2257 O O . GLU B 1 113 ? 24.587 21.833 6.379 1.00 18.60 113 GLU B O 1
ATOM 2263 N N . GLU B 1 114 ? 22.535 21.884 7.200 1.00 20.36 114 GLU B N 1
ATOM 2264 C CA . GLU B 1 114 ? 22.073 22.875 6.228 1.00 19.47 114 GLU B CA 1
ATOM 2265 C C . GLU B 1 114 ? 22.649 24.218 6.353 1.00 18.10 114 GLU B C 1
ATOM 2266 O O . GLU B 1 114 ? 23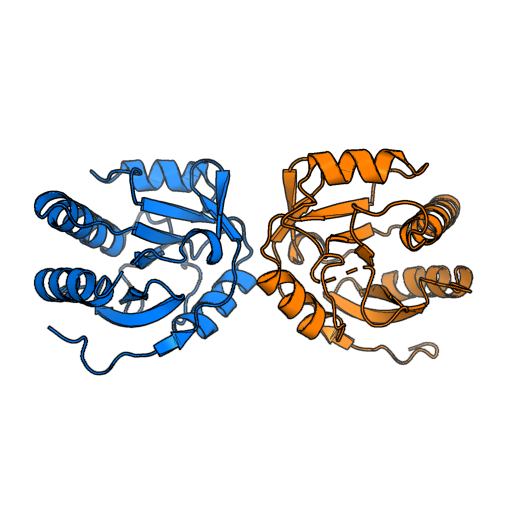.118 24.770 5.369 1.00 19.07 114 GLU B O 1
ATOM 2272 N N . PHE B 1 115 ? 22.790 24.663 7.622 1.00 17.87 115 PHE B N 1
ATOM 2273 C CA . PHE B 1 115 ? 23.344 25.938 7.927 1.00 15.70 115 PHE B CA 1
ATOM 2274 C C . PHE B 1 115 ? 24.829 26.038 7.383 1.00 16.59 115 PHE B C 1
ATOM 2275 O O . PHE B 1 115 ? 25.196 26.998 6.833 1.00 17.31 115 PHE B O 1
ATOM 2283 N N . ALA B 1 116 ? 25.588 25.001 7.637 1.00 18.22 116 ALA B N 1
ATOM 2284 C CA . ALA B 1 116 ? 27.012 24.984 7.327 1.00 19.54 116 ALA B CA 1
ATOM 2285 C C . ALA B 1 116 ? 27.137 24.862 5.785 1.00 18.27 116 ALA B C 1
ATOM 2286 O O . ALA B 1 116 ? 27.983 25.521 5.217 1.00 19.35 116 ALA B O 1
ATOM 2288 N N . LEU B 1 117 ? 26.261 24.095 5.138 1.00 20.57 117 LEU B N 1
ATOM 2289 C CA . LEU B 1 117 ? 26.298 24.004 3.675 1.00 20.90 117 LEU B CA 1
ATOM 2290 C C . LEU B 1 117 ? 26.022 25.329 2.998 1.00 21.98 117 LEU B C 1
ATOM 2291 O O . LEU B 1 117 ? 26.811 25.870 2.205 1.00 19.92 117 LEU B O 1
ATOM 2296 N N . LYS B 1 118 ? 24.933 26.002 3.393 1.00 21.76 118 LYS B N 1
ATOM 2297 C CA . LYS B 1 118 ? 24.696 27.271 2.809 1.00 21.84 118 LYS B CA 1
ATOM 2298 C C . LYS B 1 118 ? 25.601 28.453 3.149 1.00 22.22 118 LYS B C 1
ATOM 2299 O O . LYS B 1 118 ? 25.958 29.243 2.291 1.00 24.53 118 LYS B O 1
ATOM 2305 N N . SER B 1 119 ? 25.966 28.607 4.425 1.00 19.00 119 SER B N 1
ATOM 2306 C CA . SER B 1 119 ? 26.717 29.718 4.867 1.00 18.99 119 SER B CA 1
ATOM 2307 C C . SER B 1 119 ? 28.245 29.625 4.602 1.00 18.27 119 SER B C 1
ATOM 2308 O O . SER B 1 119 ? 28.855 30.582 4.364 1.00 21.93 119 SER B O 1
ATOM 2311 N N . PHE B 1 120 ? 28.761 28.455 4.751 1.00 19.10 120 PHE B N 1
ATOM 2312 C CA . PHE B 1 120 ? 30.251 28.209 4.648 1.00 20.18 120 PHE B CA 1
ATOM 2313 C C . PHE B 1 120 ? 30.637 27.228 3.515 1.00 22.68 120 PHE B C 1
ATOM 2314 O O . PHE B 1 120 ? 31.836 26.921 3.352 1.00 22.66 120 PHE B O 1
ATOM 2322 N N . LYS B 1 121 ? 29.686 26.771 2.702 1.00 21.92 121 LYS B N 1
ATOM 2323 C CA . LYS B 1 121 ? 29.902 25.718 1.717 1.00 24.03 121 LYS B CA 1
ATOM 2324 C C . LYS B 1 121 ? 30.744 24.561 2.252 1.00 24.61 121 LYS B C 1
ATOM 2325 O O . LYS B 1 121 ? 31.688 24.119 1.611 1.00 25.97 121 LYS B O 1
ATOM 2331 N N . ALA B 1 122 ? 30.327 24.079 3.430 1.00 24.67 122 ALA B N 1
ATOM 2332 C CA . ALA B 1 122 ? 31.005 23.063 4.229 1.00 23.58 122 ALA B CA 1
ATOM 2333 C C . ALA B 1 122 ? 30.106 21.877 4.376 1.00 24.82 122 ALA B C 1
ATOM 2334 O O . ALA B 1 122 ? 28.934 22.012 4.749 1.00 24.80 122 ALA B O 1
ATOM 2336 N N . ILE B 1 123 ? 30.656 20.699 4.225 1.00 23.39 123 ILE B N 1
ATOM 2337 C CA . ILE B 1 123 ? 29.887 19.492 4.429 1.00 26.37 123 ILE B CA 1
ATOM 2338 C C . ILE B 1 123 ? 30.291 19.051 5.836 1.00 28.65 123 ILE B C 1
ATOM 2339 O O . ILE B 1 123 ? 31.461 18.692 6.062 1.00 26.17 123 ILE B O 1
ATOM 2343 N N . VAL B 1 124 ? 29.332 19.057 6.765 1.00 26.61 124 VAL B N 1
ATOM 2344 C CA . VAL B 1 124 ? 29.595 18.601 8.141 1.00 27.47 124 VAL B CA 1
ATOM 2345 C C . VAL B 1 124 ? 28.798 17.379 8.442 1.00 29.67 124 VAL B C 1
ATOM 2346 O O . VAL B 1 124 ? 27.737 17.093 7.835 1.00 29.38 124 VAL B O 1
ATOM 2350 N N . LYS B 1 125 ? 29.363 16.571 9.342 1.00 32.46 125 LYS B N 1
ATOM 2351 C CA . LYS B 1 125 ? 28.698 15.388 9.808 1.00 36.06 125 LYS B CA 1
ATOM 2352 C C . LYS B 1 125 ? 28.978 15.167 11.265 1.00 37.83 125 LYS B C 1
ATOM 2353 O O . LYS B 1 125 ? 29.879 15.755 11.841 1.00 37.81 125 LYS B O 1
ATOM 2359 N N . LYS B 1 126 ? 28.180 14.327 11.880 1.00 41.42 126 LYS B N 1
ATOM 2360 C CA . LYS B 1 126 ? 28.502 13.968 13.248 1.00 43.71 126 LYS B CA 1
ATOM 2361 C C . LYS B 1 126 ? 29.512 12.844 13.224 1.00 45.83 126 LYS B C 1
ATOM 2362 O O . LYS B 1 126 ? 2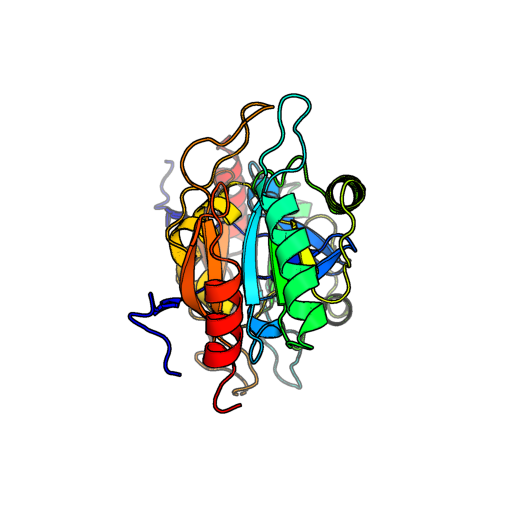9.611 12.126 12.237 1.00 45.90 126 LYS B O 1
ATOM 2368 N N . PRO B 1 127 ? 30.301 12.714 14.280 1.00 49.05 127 PRO B N 1
ATOM 2369 C CA . PRO B 1 127 ? 31.280 11.615 14.358 1.00 51.30 127 PRO B CA 1
ATOM 2370 C C . PRO B 1 127 ? 30.603 10.222 14.358 1.00 54.20 127 PRO B C 1
ATOM 2371 O O . PRO B 1 127 ? 31.141 9.256 13.816 1.00 55.31 127 PRO B O 1
ATOM 2375 N N . GLU B 1 128 ? 29.372 10.185 14.870 1.00 57.49 128 GLU B N 1
ATOM 2376 C CA . GLU B 1 128 ? 28.749 9.003 15.449 1.00 60.20 128 GLU B CA 1
ATOM 2377 C C . GLU B 1 128 ? 27.866 8.188 14.461 1.00 61.73 128 GLU B C 1
ATOM 2378 O O . GLU B 1 128 ? 27.029 7.352 14.889 1.00 62.38 128 GLU B O 1
ATOM 2384 N N . GLY B 1 129 ? 28.078 8.413 13.157 1.00 63.04 129 GLY B N 1
ATOM 2385 C CA . GLY B 1 129 ? 27.469 7.619 12.098 1.00 63.62 129 GLY B CA 1
ATOM 2386 C C . GLY B 1 129 ? 28.494 6.875 11.242 1.00 64.25 129 GLY B C 1
ATOM 2387 O O . GLY B 1 129 ? 29.047 5.824 11.629 1.00 65.24 129 GLY B O 1
ATOM 2388 N N . ASP B 1 131 ? 33.809 7.885 13.643 1.00 75.47 131 ASP B N 1
ATOM 2389 C CA . ASP B 1 131 ? 35.095 8.578 13.786 1.00 75.35 131 ASP B CA 1
ATOM 2390 C C . ASP B 1 131 ? 35.049 9.900 12.993 1.00 75.21 131 ASP B C 1
ATOM 2391 O O . ASP B 1 131 ? 35.033 10.984 13.596 1.00 74.88 131 ASP B O 1
ATOM 2396 N N . GLN B 1 132 ? 35.013 9.791 11.654 1.00 74.93 132 GLN B N 1
ATOM 2397 C CA . GLN B 1 132 ? 34.852 10.938 10.745 1.00 74.64 132 GLN B CA 1
ATOM 2398 C C . GLN B 1 132 ? 34.953 10.560 9.256 1.00 73.87 132 GLN B C 1
ATOM 2399 O O . GLN B 1 132 ? 35.922 9.942 8.821 1.00 73.80 132 GLN B O 1
ATOM 2405 N N . VAL B 1 133 ? 33.947 10.955 8.478 1.00 73.12 133 VAL B N 1
ATOM 2406 C CA . VAL B 1 133 ? 34.117 11.098 7.034 1.00 72.17 133 VAL B CA 1
ATOM 2407 C C . VAL B 1 133 ? 35.089 12.276 6.793 1.00 71.09 133 VAL B C 1
ATOM 2408 O O . VAL B 1 133 ? 35.305 13.094 7.692 1.00 70.68 133 VAL B O 1
ATOM 2411 N N . ILE B 1 134 ? 35.697 12.291 5.600 1.00 70.28 134 ILE B N 1
ATOM 2412 C CA . ILE B 1 134 ? 36.739 13.247 5.155 1.00 69.21 134 ILE B CA 1
ATOM 2413 C C . ILE B 1 134 ? 37.463 14.083 6.252 1.00 68.18 134 ILE B C 1
ATOM 2414 O O . ILE B 1 134 ? 36.932 15.096 6.712 1.00 68.14 134 ILE B O 1
ATOM 2418 N N . HIS B 1 135 ? 38.681 13.671 6.641 1.00 66.84 135 HIS B N 1
ATOM 2419 C CA . HIS B 1 135 ? 39.566 14.517 7.473 1.00 65.51 135 HIS B CA 1
ATOM 2420 C C . HIS B 1 135 ? 39.661 15.837 6.724 1.00 62.73 135 HIS B C 1
ATOM 2421 O O . HIS B 1 135 ? 39.287 15.879 5.539 1.00 63.80 135 HIS B O 1
ATOM 2428 N N . GLN B 1 136 ? 40.215 16.876 7.365 1.00 58.65 136 GLN B N 1
ATOM 2429 C CA . GLN B 1 136 ? 40.217 18.275 6.843 1.00 53.97 136 GLN B CA 1
ATOM 2430 C C . GLN B 1 136 ? 39.065 19.101 7.423 1.00 49.76 136 GLN B C 1
ATOM 2431 O O . GLN B 1 136 ? 37.875 18.663 7.445 1.00 48.98 136 GLN B O 1
ATOM 2437 N N . SER B 1 137 ? 39.434 20.283 7.895 1.00 42.74 137 SER B N 1
ATOM 2438 C CA . SER B 1 137 ? 38.464 21.188 8.491 1.00 39.61 137 SER B CA 1
ATOM 2439 C C . SER B 1 137 ? 39.053 22.604 8.498 1.00 35.13 137 SER B C 1
ATOM 2440 O O . SER B 1 137 ? 40.284 22.827 8.642 1.00 35.14 137 SER B O 1
ATOM 2443 N N . SER B 1 138 ? 38.210 23.558 8.220 1.00 28.15 138 SER B N 1
ATOM 2444 C CA . SER B 1 138 ? 38.594 24.872 7.927 1.00 25.96 138 SER B CA 1
ATOM 2445 C C . SER B 1 138 ? 38.159 25.874 9.027 1.00 23.28 138 SER B C 1
ATOM 2446 O O . SER B 1 138 ? 37.191 25.616 9.766 1.00 22.97 138 SER B O 1
ATOM 2449 N N . PHE B 1 139 ? 38.933 26.930 9.195 1.00 21.54 139 PHE B N 1
ATOM 2450 C CA . PHE B 1 139 ? 38.560 28.153 9.887 1.00 20.74 139 PHE B CA 1
ATOM 2451 C C . PHE B 1 139 ? 38.064 29.171 8.900 1.00 21.50 139 PHE B C 1
ATOM 2452 O O . PHE B 1 139 ? 38.621 29.379 7.755 1.00 18.87 139 PHE B O 1
ATOM 2460 N N . TYR B 1 140 ? 37.002 29.881 9.291 1.00 19.97 140 TYR B N 1
ATOM 2461 C CA . TYR B 1 140 ? 36.512 30.944 8.443 1.00 19.26 140 TYR B CA 1
ATOM 2462 C C . TYR B 1 140 ? 36.502 32.335 9.046 1.00 20.49 140 TYR B C 1
ATOM 2463 O O . TYR B 1 140 ? 36.206 32.562 10.219 1.00 24.41 140 TYR B O 1
ATOM 2472 N N . LEU B 1 141 ? 36.772 33.288 8.256 1.00 19.98 141 LEU B N 1
ATOM 2473 C CA . LEU B 1 141 ? 36.693 34.692 8.645 1.00 20.32 141 LEU B CA 1
ATOM 2474 C C . LEU B 1 141 ? 35.457 35.346 8.088 1.00 22.01 141 LEU B C 1
ATOM 2475 O O . LEU B 1 141 ? 35.214 35.374 6.879 1.00 21.63 141 LEU B O 1
ATOM 2480 N N . VAL B 1 142 ? 34.689 35.894 9.012 1.00 22.52 142 VAL B N 1
ATOM 2481 C CA . VAL B 1 142 ? 33.425 36.635 8.705 1.00 23.00 142 VAL B CA 1
ATOM 2482 C C . VAL B 1 142 ? 33.499 38.094 9.007 1.00 22.82 142 VAL B C 1
ATOM 2483 O O . VAL B 1 142 ? 33.906 38.484 10.101 1.00 22.85 142 VAL B O 1
ATOM 2487 N N . GLY B 1 143 ? 33.122 38.934 8.028 1.00 23.75 143 GLY B N 1
ATOM 2488 C CA . GLY B 1 143 ? 33.148 40.378 8.184 1.00 24.35 143 GLY B CA 1
ATOM 2489 C C . GLY B 1 143 ? 31.929 40.999 8.915 1.00 26.43 143 GLY B C 1
ATOM 2490 O O . GLY B 1 143 ? 31.014 40.273 9.235 1.00 26.21 143 GLY B O 1
ATOM 2491 N N . PRO B 1 144 ? 31.925 42.302 9.123 1.00 29.19 144 PRO B N 1
ATOM 2492 C CA . PRO B 1 144 ? 30.937 42.976 9.969 1.00 29.64 144 PRO B CA 1
ATOM 2493 C C . PRO B 1 144 ? 29.547 42.994 9.323 1.00 31.37 144 PRO B C 1
ATOM 2494 O O . PRO B 1 144 ? 28.579 43.220 10.006 1.00 31.57 144 PRO B O 1
ATOM 2498 N N . ASP B 1 145 ? 29.540 42.727 8.027 1.00 32.08 145 ASP B N 1
ATOM 2499 C CA . ASP B 1 145 ? 28.405 42.484 7.145 1.00 33.06 145 ASP B CA 1
ATOM 2500 C C . ASP B 1 145 ? 27.754 41.064 7.209 1.00 30.92 145 ASP B C 1
ATOM 2501 O O . ASP B 1 145 ? 26.779 40.806 6.482 1.00 30.84 145 ASP B O 1
ATOM 2506 N N . GLY B 1 146 ? 28.297 40.093 7.954 1.00 28.56 146 GLY B N 1
ATOM 2507 C CA . GLY B 1 146 ? 27.875 38.734 7.793 1.00 27.09 146 GLY B CA 1
ATOM 2508 C C . GLY B 1 146 ? 28.315 37.987 6.523 1.00 26.68 146 GLY B C 1
ATOM 2509 O O . GLY B 1 146 ? 27.722 36.967 6.168 1.00 25.00 146 GLY B O 1
ATOM 2510 N N . LYS B 1 147 ? 29.372 38.486 5.844 1.00 25.09 147 LYS B N 1
ATOM 2511 C CA . LYS B 1 147 ? 29.881 37.862 4.649 1.00 25.43 147 LYS B CA 1
ATOM 2512 C C . LYS B 1 147 ? 31.117 37.094 5.017 1.00 24.15 147 LYS B C 1
ATOM 2513 O O . LYS B 1 147 ? 31.910 37.666 5.693 1.00 23.61 147 LYS B O 1
ATOM 2518 N N . VAL B 1 148 ? 31.227 35.848 4.582 1.00 22.79 148 VAL B N 1
ATOM 2519 C CA . VAL B 1 148 ? 32.459 35.027 4.761 1.00 22.10 148 VAL B CA 1
ATOM 2520 C C . VAL B 1 148 ? 33.464 35.466 3.732 1.00 22.49 148 VAL B C 1
ATOM 2521 O O . VAL B 1 148 ? 33.165 35.453 2.557 1.00 23.34 148 VAL B O 1
ATOM 2525 N N . LEU B 1 149 ? 34.627 35.877 4.220 1.00 22.68 149 LEU B N 1
ATOM 2526 C CA . LEU B 1 149 ? 35.670 36.553 3.463 1.00 23.35 149 LEU B CA 1
ATOM 2527 C C . LEU B 1 149 ? 36.795 35.556 3.099 1.00 25.09 149 LEU B C 1
ATOM 2528 O O . LEU B 1 149 ? 37.253 35.528 1.942 1.00 24.57 149 LEU B O 1
ATOM 2533 N N . LYS B 1 150 ? 37.208 34.715 4.046 1.00 24.24 150 LYS B N 1
ATOM 2534 C CA . LYS B 1 150 ? 38.374 33.881 3.841 1.00 25.77 150 LYS B CA 1
ATOM 2535 C C . LYS B 1 150 ? 38.143 32.598 4.573 1.00 23.37 150 LYS B C 1
ATOM 2536 O O . LYS B 1 150 ? 37.400 32.536 5.570 1.00 24.38 150 LYS B O 1
ATOM 2541 N N . ASP B 1 151 ? 38.764 31.537 4.074 1.00 20.08 151 ASP B N 1
ATOM 2542 C CA . ASP B 1 151 ? 38.965 30.310 4.770 1.00 21.84 151 ASP B CA 1
ATOM 2543 C C . ASP B 1 151 ? 40.439 29.937 4.922 1.00 22.81 151 ASP B C 1
ATOM 2544 O O . ASP B 1 151 ? 41.237 30.363 4.067 1.00 24.86 151 ASP B O 1
ATOM 2549 N N . TYR B 1 152 ? 40.737 29.136 5.930 1.00 22.26 152 TYR B N 1
ATOM 2550 C CA . TYR B 1 152 ? 42.124 28.693 6.206 1.00 20.21 152 TYR B CA 1
ATOM 2551 C C . TYR B 1 152 ? 42.097 27.312 6.761 1.00 20.87 152 TYR B C 1
ATOM 2552 O O . TYR B 1 152 ? 41.078 26.806 7.277 1.00 21.20 152 TYR B O 1
ATOM 2561 N N . ASN B 1 153 ? 43.233 26.600 6.687 1.00 18.64 153 ASN B N 1
ATOM 2562 C CA . ASN B 1 153 ? 43.294 25.276 7.153 1.00 20.32 153 ASN B CA 1
ATOM 2563 C C . ASN B 1 153 ? 43.323 25.258 8.691 1.00 21.00 153 ASN B C 1
ATOM 2564 O O . ASN B 1 153 ? 44.198 25.828 9.315 1.00 22.49 153 ASN B O 1
ATOM 2569 N N . GLY B 1 154 ? 42.426 24.544 9.336 1.00 20.39 154 GLY B N 1
ATOM 2570 C CA . GLY B 1 154 ? 42.438 24.515 10.803 1.00 20.67 154 GLY B CA 1
ATOM 2571 C C . GLY B 1 154 ? 43.161 23.335 11.400 1.00 20.79 154 GLY B C 1
ATOM 2572 O O . GLY B 1 154 ? 43.223 23.201 12.620 1.00 24.53 154 GLY B O 1
ATOM 2573 N N . VAL B 1 155 ? 43.557 22.428 10.527 1.00 20.88 155 VAL B N 1
ATOM 2574 C CA . VAL B 1 155 ? 43.974 21.112 10.893 1.00 23.12 155 VAL B CA 1
ATOM 2575 C C . VAL B 1 155 ? 45.509 21.081 10.944 1.00 23.93 155 VAL B C 1
ATOM 2576 O O . VAL B 1 155 ? 46.056 20.313 11.737 1.00 24.88 155 VAL B O 1
ATOM 2580 N N . GLU B 1 156 ? 46.104 21.843 10.074 1.00 25.78 156 GLU B N 1
ATOM 2581 C CA . GLU B 1 156 ? 47.584 21.798 9.950 1.00 26.78 156 GLU B CA 1
ATOM 2582 C C . GLU B 1 156 ? 48.086 22.995 9.195 1.00 26.57 156 GLU B C 1
ATOM 2583 O O . GLU B 1 156 ? 47.495 23.475 8.222 1.00 24.74 156 GLU B O 1
ATOM 2589 N N . ASN B 1 157 ? 49.209 23.522 9.708 1.00 24.49 157 ASN B N 1
ATOM 2590 C CA . ASN B 1 157 ? 49.865 24.699 9.139 1.00 25.11 157 ASN B CA 1
ATOM 2591 C C . ASN B 1 157 ? 48.967 25.918 9.021 1.00 23.45 157 ASN B C 1
ATOM 2592 O O . ASN B 1 157 ? 49.047 26.655 8.045 1.00 23.35 157 ASN B O 1
ATOM 2597 N N . THR B 1 158 ? 48.118 26.102 10.053 1.00 23.58 158 THR B N 1
ATOM 2598 C CA . THR B 1 158 ? 47.207 27.225 10.146 1.00 24.47 158 THR B CA 1
ATOM 2599 C C . THR B 1 158 ? 48.024 28.479 10.011 1.00 24.32 158 THR B C 1
ATOM 2600 O O . THR B 1 158 ? 49.043 28.586 10.783 1.00 24.26 158 THR B O 1
ATOM 2604 N N . PRO B 1 159 ? 47.733 29.323 9.008 1.00 23.90 159 PRO B N 1
ATOM 2605 C CA . PRO B 1 159 ? 48.502 30.551 8.781 1.00 24.12 159 PRO B CA 1
ATOM 2606 C C . PRO B 1 159 ? 48.128 31.685 9.714 1.00 23.10 159 PRO B C 1
ATOM 2607 O O . PRO B 1 159 ? 47.551 32.697 9.352 1.00 22.24 159 PRO B O 1
ATOM 2611 N N . TYR B 1 160 ? 48.616 31.570 10.940 1.00 23.72 160 TYR B N 1
ATOM 2612 C CA . TYR B 1 160 ? 48.166 32.443 12.022 1.00 23.27 160 TYR B CA 1
ATOM 2613 C C . TYR B 1 160 ? 48.390 33.892 11.698 1.00 24.17 160 TYR B C 1
ATOM 2614 O O . TYR B 1 160 ? 47.600 34.738 11.959 1.00 23.26 160 TYR B O 1
ATOM 2623 N N . ASP B 1 161 ? 49.551 34.215 11.118 1.00 23.03 161 ASP B N 1
ATOM 2624 C CA . ASP B 1 161 ? 49.871 35.582 10.837 1.00 23.41 161 ASP B CA 1
ATOM 2625 C C . ASP B 1 161 ? 49.026 36.186 9.700 1.00 23.62 161 ASP B C 1
ATOM 2626 O O . ASP B 1 161 ? 48.667 37.371 9.769 1.00 27.67 161 ASP B O 1
ATOM 2631 N N . ASP B 1 162 ? 48.718 35.409 8.686 1.00 25.63 162 ASP B N 1
ATOM 2632 C CA . ASP B 1 162 ? 47.821 35.822 7.653 1.00 26.28 162 ASP B CA 1
ATOM 2633 C C . ASP B 1 162 ? 46.374 36.004 8.228 1.00 25.80 162 ASP B C 1
ATOM 2634 O O . ASP B 1 162 ? 45.702 36.983 7.872 1.00 27.54 162 ASP B O 1
ATOM 2639 N N . ILE B 1 163 ? 45.962 35.127 9.119 1.00 25.53 163 ILE B N 1
ATOM 2640 C CA . ILE B 1 163 ? 44.564 35.239 9.696 1.00 25.86 163 ILE B CA 1
ATOM 2641 C C . ILE B 1 163 ? 44.542 36.553 10.425 1.00 26.99 163 ILE B C 1
ATOM 2642 O O . ILE B 1 163 ? 43.673 37.355 10.166 1.00 28.08 163 ILE B O 1
ATOM 2646 N N . ILE B 1 164 ? 45.582 36.834 11.270 1.00 27.31 164 ILE B N 1
ATOM 2647 C CA . ILE B 1 164 ? 45.631 38.052 12.047 1.00 28.39 164 ILE B CA 1
ATOM 2648 C C . ILE B 1 164 ? 45.620 39.367 11.202 1.00 29.00 164 ILE B C 1
ATOM 2649 O O . ILE B 1 164 ? 44.879 40.298 11.484 1.00 30.30 164 ILE B O 1
ATOM 2653 N N . SER B 1 165 ? 46.402 39.402 10.144 1.00 28.04 165 SER B N 1
ATOM 2654 C CA . SER B 1 165 ? 46.420 40.485 9.188 1.00 29.32 165 SER B CA 1
ATOM 2655 C C . SER B 1 165 ? 45.028 40.715 8.524 1.00 28.83 165 SER B C 1
ATOM 2656 O O . SER B 1 165 ? 44.584 41.860 8.334 1.00 30.10 165 SER B O 1
ATOM 2659 N N . ASP B 1 166 ? 44.384 39.608 8.197 1.00 28.26 166 ASP B N 1
ATOM 2660 C CA . ASP B 1 166 ? 43.058 39.577 7.526 1.00 27.38 166 ASP B CA 1
ATOM 2661 C C . ASP B 1 166 ? 41.928 40.062 8.476 1.00 27.18 166 ASP B C 1
ATOM 2662 O O . ASP B 1 166 ? 41.007 40.741 8.018 1.00 28.92 166 ASP B O 1
ATOM 2667 N N . VAL B 1 167 ? 42.040 39.770 9.756 1.00 26.50 167 VAL B N 1
ATOM 2668 C CA . VAL B 1 167 ? 41.101 40.260 10.777 1.00 27.93 167 VAL B CA 1
ATOM 2669 C C . VAL B 1 167 ? 41.184 41.774 10.864 1.00 31.07 167 VAL B C 1
ATOM 2670 O O . VAL B 1 167 ? 40.167 42.467 10.857 1.00 31.92 167 VAL B O 1
ATOM 2674 N N . LYS B 1 168 ? 42.422 42.303 10.875 1.00 31.76 168 LYS B N 1
ATOM 2675 C CA . LYS B 1 168 ? 42.636 43.750 10.923 1.00 34.08 168 LYS B CA 1
ATOM 2676 C C . LYS B 1 168 ? 42.088 44.428 9.676 1.00 35.09 168 LYS B C 1
ATOM 2677 O O . LYS B 1 168 ? 41.442 45.474 9.756 1.00 37.20 168 LYS B O 1
ATOM 2683 N N . SER B 1 169 ? 42.335 43.838 8.515 1.00 36.52 169 SER B N 1
ATOM 2684 C CA . SER B 1 169 ? 41.856 44.419 7.284 1.00 37.57 169 SER B CA 1
ATOM 2685 C C . SER B 1 169 ? 40.300 44.408 7.221 1.00 37.62 169 SER B C 1
ATOM 2686 O O . SER B 1 169 ? 39.693 45.356 6.749 1.00 36.66 169 SER B O 1
ATOM 2689 N N . ALA B 1 170 ? 39.698 43.311 7.653 1.00 38.05 170 ALA B N 1
ATOM 2690 C CA . ALA B 1 170 ? 38.234 43.146 7.700 1.00 39.43 170 ALA B CA 1
ATOM 2691 C C . ALA B 1 170 ? 37.591 44.125 8.681 1.00 42.09 170 ALA B C 1
ATOM 2692 O O . ALA B 1 170 ? 36.431 44.466 8.540 1.00 42.72 170 ALA B O 1
ATOM 2694 N N . SER B 1 171 ? 38.353 44.557 9.682 1.00 45.40 171 SER B N 1
ATOM 2695 C CA . SER B 1 171 ? 37.907 45.572 10.632 1.00 47.60 171 SER B CA 1
ATOM 2696 C C . SER B 1 171 ? 37.828 46.989 10.033 1.00 50.18 171 SER B C 1
ATOM 2697 O O . SER B 1 171 ? 37.203 47.867 10.617 1.00 51.12 171 SER B O 1
ATOM 2700 N N . THR B 1 172 ? 38.478 47.212 8.889 1.00 53.02 172 THR B N 1
ATOM 2701 C CA . THR B 1 172 ? 38.345 48.443 8.088 1.00 55.07 172 THR B CA 1
ATOM 2702 C C . THR B 1 172 ? 36.936 48.797 7.650 1.00 56.85 172 THR B C 1
ATOM 2703 O O . THR B 1 172 ? 36.718 49.937 7.231 1.00 57.48 172 THR B O 1
ATOM 2706 N N . LEU B 1 173 ? 35.998 47.839 7.725 1.00 58.40 173 LEU B N 1
ATOM 2707 C CA . LEU B 1 173 ? 34.700 47.953 7.053 1.00 59.56 173 LEU B CA 1
ATOM 2708 C C . LEU B 1 173 ? 33.343 48.157 7.761 1.00 60.37 173 LEU B C 1
ATOM 2709 O O . LEU B 1 173 ? 32.415 47.395 7.514 1.00 60.63 173 LEU B O 1
ATOM 2713 N N . LYS B 1 174 ? 33.186 49.197 8.578 1.00 61.10 174 LYS B N 1
ATOM 2714 C CA . LYS B 1 174 ? 31.845 49.575 9.071 1.00 61.23 174 LYS B CA 1
ATOM 2715 C C . LYS B 1 174 ? 31.556 51.024 8.672 1.00 61.46 174 LYS B C 1
ATOM 2716 O O . LYS B 1 174 ? 30.713 51.751 9.220 1.00 62.21 174 LYS B O 1
#

InterPro domains:
  IPR003782 Copper chaperone SCO1/SenC [PF02630] (33-167)
  IPR003782 Copper chaperone SCO1/SenC [PTHR12151] (31-178)
  IPR003782 Copper chaperone SCO1/SenC [cd02968] (32-173)
  IPR013766 Thioredoxin domain [PS51352] (26-191)
  IPR036249 Thioredoxin-like superfamily [SSF52833] (28-189)

CATH classification: 3.40.30.10